Protein AF-A0A8S0FYQ4-F1 (afdb_monomer_lite)

Structure (mmCIF, N/CA/C/O backbone):
data_AF-A0A8S0FYQ4-F1
#
_entry.id   AF-A0A8S0FYQ4-F1
#
loop_
_atom_site.group_PDB
_atom_site.id
_atom_site.type_symbol
_atom_site.label_atom_id
_atom_site.label_alt_id
_atom_site.label_comp_id
_atom_site.label_asym_id
_atom_site.label_entity_id
_atom_site.label_seq_id
_atom_site.pdbx_PDB_ins_code
_atom_site.Cartn_x
_atom_site.Cartn_y
_atom_site.Cartn_z
_atom_site.occupancy
_atom_site.B_iso_or_equiv
_atom_site.auth_seq_id
_atom_site.auth_comp_id
_atom_site.auth_asym_id
_atom_site.auth_atom_id
_atom_site.pdbx_PDB_model_num
ATOM 1 N N . MET A 1 1 ? -23.841 6.624 40.596 1.00 40.03 1 MET A N 1
ATOM 2 C CA . MET A 1 1 ? -25.315 6.484 40.586 1.00 40.03 1 MET A CA 1
ATOM 3 C C . MET A 1 1 ? -25.711 5.009 40.517 1.00 40.03 1 MET A C 1
ATOM 5 O O . MET A 1 1 ? -26.267 4.543 41.494 1.00 40.03 1 MET A O 1
ATOM 9 N N . TRP A 1 2 ? -25.292 4.247 39.494 1.00 40.00 2 TRP A N 1
ATOM 10 C CA . TRP A 1 2 ? -25.506 2.785 39.420 1.00 40.00 2 TRP A CA 1
ATOM 11 C C . TRP A 1 2 ? -24.851 1.988 40.559 1.00 40.00 2 TRP A C 1
ATOM 13 O O . TRP A 1 2 ? -25.545 1.268 41.259 1.00 40.00 2 TRP A O 1
ATOM 23 N N . ALA A 1 3 ? -23.564 2.211 40.847 1.00 38.06 3 ALA A N 1
ATOM 24 C CA . ALA A 1 3 ? -22.879 1.557 41.972 1.00 38.06 3 ALA A CA 1
ATOM 25 C C . ALA A 1 3 ? -23.492 1.882 43.353 1.00 38.06 3 ALA A C 1
ATOM 27 O O . ALA A 1 3 ? -23.426 1.068 44.258 1.00 38.06 3 ALA A O 1
ATOM 28 N N . ARG A 1 4 ? -24.144 3.047 43.513 1.00 38.84 4 ARG A N 1
ATOM 29 C CA . ARG A 1 4 ? -24.798 3.453 44.773 1.00 38.84 4 ARG A CA 1
ATOM 30 C C . ARG A 1 4 ? -26.149 2.751 44.973 1.00 38.84 4 ARG A C 1
ATOM 32 O O . ARG A 1 4 ? -26.522 2.492 46.107 1.00 38.84 4 ARG A O 1
ATOM 39 N N . ALA A 1 5 ? -26.844 2.429 43.879 1.00 48.28 5 ALA A N 1
ATOM 40 C CA . ALA A 1 5 ? -28.008 1.542 43.886 1.00 48.28 5 ALA A CA 1
ATOM 41 C C . ALA A 1 5 ? -27.593 0.064 44.047 1.00 48.28 5 ALA A C 1
ATOM 43 O O . ALA A 1 5 ? -28.278 -0.690 44.723 1.00 48.28 5 ALA A O 1
ATOM 44 N N . PHE A 1 6 ? -26.434 -0.330 43.505 1.00 51.06 6 PHE A N 1
ATOM 45 C CA . PHE A 1 6 ? -25.825 -1.657 43.696 1.00 51.06 6 PHE A CA 1
ATOM 46 C C . PHE A 1 6 ? -25.329 -1.899 45.130 1.00 51.06 6 PHE A C 1
ATOM 48 O O . PHE A 1 6 ? -25.381 -3.021 45.617 1.00 51.06 6 PHE A O 1
ATOM 55 N N . ASN A 1 7 ? -24.902 -0.843 45.827 1.00 42.19 7 ASN A N 1
ATOM 56 C CA . ASN A 1 7 ? -24.449 -0.888 47.220 1.00 42.19 7 ASN A CA 1
ATOM 57 C C . ASN A 1 7 ? -25.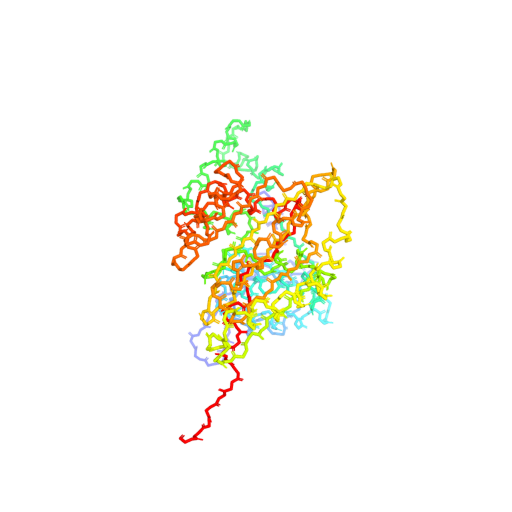545 -1.310 48.218 1.00 42.19 7 ASN A C 1
ATOM 59 O O . ASN A 1 7 ? -25.234 -1.605 49.361 1.00 42.19 7 ASN A O 1
ATOM 63 N N . TYR A 1 8 ? -26.820 -1.325 47.808 1.00 49.00 8 TYR A N 1
ATOM 64 C CA . TYR A 1 8 ? -27.911 -1.887 48.613 1.00 49.00 8 TYR A CA 1
ATOM 65 C C . TYR A 1 8 ? -27.998 -3.426 48.524 1.00 49.00 8 TYR A C 1
ATOM 67 O O . TYR A 1 8 ? -28.678 -4.021 49.352 1.00 49.00 8 TYR A O 1
ATOM 75 N N . ALA A 1 9 ? -27.329 -4.062 47.549 1.00 46.09 9 ALA A N 1
ATOM 76 C CA . ALA A 1 9 ? -27.381 -5.509 47.284 1.00 46.09 9 ALA A CA 1
ATOM 77 C C . ALA A 1 9 ? -26.004 -6.215 47.309 1.00 46.09 9 ALA A C 1
ATOM 79 O O . ALA A 1 9 ? -25.939 -7.443 47.331 1.00 46.09 9 ALA A O 1
ATOM 80 N N . ALA A 1 10 ? -24.897 -5.466 47.278 1.00 44.41 10 ALA A N 1
ATOM 81 C CA . ALA A 1 10 ? -23.540 -6.001 47.378 1.00 44.41 10 ALA A CA 1
ATOM 82 C C . ALA A 1 10 ? -23.067 -5.967 48.841 1.00 44.41 10 ALA A C 1
ATOM 84 O O . ALA A 1 10 ? -23.127 -4.915 49.477 1.00 44.41 10 ALA A O 1
ATOM 85 N N . SER A 1 11 ? -22.601 -7.100 49.374 1.00 52.44 11 SER A N 1
ATOM 86 C CA . SER A 1 11 ? -21.900 -7.138 50.664 1.00 52.44 11 SER A CA 1
ATOM 87 C C . SER A 1 11 ? -20.567 -6.380 50.579 1.00 52.44 11 SER A C 1
ATOM 89 O O . SER A 1 11 ? -20.094 -6.094 49.475 1.00 52.44 11 SER A O 1
ATOM 91 N N . GLU A 1 12 ? -19.972 -6.052 51.734 1.00 52.94 12 GLU A N 1
ATOM 92 C CA . GLU A 1 12 ? -18.664 -5.386 51.837 1.00 52.94 12 GLU A CA 1
ATOM 93 C C . GLU A 1 12 ? -17.641 -5.957 50.841 1.00 52.94 12 GLU A C 1
ATOM 95 O O . GLU A 1 12 ? -17.603 -7.162 50.580 1.00 52.94 12 GLU A O 1
ATOM 100 N N . ILE A 1 13 ? -16.820 -5.074 50.261 1.00 55.38 13 ILE A N 1
ATOM 101 C CA . ILE A 1 13 ? -15.672 -5.476 49.444 1.00 55.38 13 ILE A CA 1
ATOM 102 C C . ILE A 1 13 ? -14.736 -6.263 50.362 1.00 55.38 13 ILE A C 1
ATOM 104 O O . ILE A 1 13 ? -14.097 -5.684 51.237 1.00 55.38 13 ILE A O 1
ATOM 108 N N . GLU A 1 14 ? -14.668 -7.576 50.170 1.00 51.62 14 GLU A N 1
ATOM 109 C CA . GLU A 1 14 ? -13.745 -8.431 50.909 1.00 51.62 14 GLU A CA 1
ATOM 110 C C . GLU A 1 14 ? -12.362 -8.375 50.240 1.00 51.62 14 GLU A C 1
ATOM 112 O O . GLU A 1 14 ? -12.218 -8.678 49.049 1.00 51.62 14 GLU A O 1
ATOM 117 N N . GLU A 1 15 ? -11.335 -8.004 51.010 1.00 49.72 15 GLU A N 1
ATOM 118 C CA . GLU A 1 15 ? -9.939 -8.269 50.657 1.00 49.72 15 GLU A CA 1
ATOM 119 C C . GLU A 1 15 ? -9.611 -9.714 51.056 1.00 49.72 15 GLU A C 1
ATOM 121 O O . GLU A 1 15 ? -9.625 -10.062 52.235 1.00 49.72 15 GLU A O 1
ATOM 126 N N . GLY A 1 16 ? -9.360 -10.578 50.069 1.00 50.12 16 GLY A N 1
ATOM 127 C CA . GLY A 1 16 ? -8.964 -11.969 50.297 1.00 50.12 16 GLY A CA 1
ATOM 128 C C . GLY A 1 16 ? -7.477 -12.193 50.026 1.00 50.12 16 GLY A C 1
ATOM 129 O O . GLY A 1 16 ? -6.942 -11.672 49.043 1.00 50.12 16 GLY A O 1
ATOM 130 N N . PHE A 1 17 ? -6.834 -13.008 50.865 1.00 45.31 17 PHE A N 1
ATOM 131 C CA . PHE A 1 17 ? -5.513 -13.578 50.601 1.00 45.31 17 PHE A CA 1
ATOM 132 C C . PHE A 1 17 ? -5.685 -14.936 49.917 1.00 45.31 17 PHE A C 1
ATOM 134 O O . PHE A 1 17 ? -6.473 -15.763 50.371 1.00 45.31 17 PHE A O 1
ATOM 141 N N . TRP A 1 18 ? -4.957 -15.158 48.825 1.00 52.97 18 TRP A N 1
ATOM 142 C CA . TRP A 1 18 ? -4.748 -16.498 48.284 1.00 52.97 18 TRP A CA 1
ATOM 143 C C . TRP A 1 18 ? -3.339 -16.925 48.683 1.00 52.97 18 TRP A C 1
ATOM 145 O O . TRP A 1 18 ? -2.376 -16.229 48.355 1.00 52.97 18 TRP A O 1
ATOM 155 N N . GLU A 1 19 ? -3.241 -18.010 49.445 1.00 37.12 19 GLU A N 1
ATOM 156 C CA . GLU A 1 19 ? -1.974 -18.685 49.720 1.00 37.12 19 GLU A CA 1
ATOM 157 C C . GLU A 1 19 ? -1.642 -19.539 48.490 1.00 37.12 19 GLU A C 1
ATOM 159 O O . GLU A 1 19 ? -2.364 -20.480 48.161 1.00 37.12 19 GLU A O 1
ATOM 164 N N . GLU A 1 20 ? -0.605 -19.148 47.750 1.00 47.19 20 GLU A N 1
ATOM 165 C CA . GLU A 1 20 ? 0.127 -20.082 46.898 1.00 47.19 20 GLU A CA 1
ATOM 166 C C . GLU A 1 20 ? 1.203 -20.694 47.802 1.00 47.19 20 GLU A C 1
ATOM 168 O O . GLU A 1 20 ? 2.012 -19.958 48.369 1.00 47.19 20 GLU A O 1
ATOM 173 N N . ASP A 1 21 ? 1.159 -22.014 47.999 1.00 45.94 21 ASP A N 1
ATOM 174 C CA . ASP A 1 21 ? 2.287 -22.751 48.570 1.00 45.94 21 ASP A CA 1
ATOM 175 C C . ASP A 1 21 ? 3.531 -22.474 47.701 1.00 45.94 21 ASP A C 1
ATOM 177 O O . ASP A 1 21 ? 3.491 -22.645 46.480 1.00 45.94 21 ASP A O 1
ATOM 181 N N . ASP A 1 22 ? 4.605 -22.061 48.377 1.00 43.31 22 ASP A N 1
ATOM 182 C CA . ASP A 1 22 ? 5.919 -21.590 47.911 1.00 43.31 22 ASP A CA 1
ATOM 183 C C . ASP A 1 22 ? 6.038 -20.136 47.379 1.00 43.31 22 ASP A C 1
ATOM 185 O O . ASP A 1 22 ? 5.591 -19.760 46.296 1.00 43.31 22 ASP A O 1
ATOM 189 N N . ASP A 1 23 ? 6.789 -19.357 48.173 1.00 40.97 23 ASP A N 1
ATOM 190 C CA . ASP A 1 23 ? 7.439 -18.062 47.923 1.00 40.97 23 ASP A CA 1
ATOM 191 C C . ASP A 1 23 ? 6.563 -16.807 47.679 1.00 40.97 23 ASP A C 1
ATOM 193 O O . ASP A 1 23 ? 6.334 -16.346 46.558 1.00 40.97 23 ASP A O 1
ATOM 197 N N . ASP A 1 24 ? 6.203 -16.151 48.794 1.00 42.88 24 ASP A N 1
ATOM 198 C CA . ASP A 1 24 ? 6.176 -14.684 48.989 1.00 42.88 24 ASP A CA 1
ATOM 199 C C . ASP A 1 24 ? 5.481 -13.813 47.916 1.00 42.88 24 ASP A C 1
ATOM 201 O O . ASP A 1 24 ? 5.895 -12.688 47.611 1.00 42.88 24 ASP A O 1
ATOM 205 N N . LYS A 1 25 ? 4.358 -14.273 47.352 1.00 42.97 25 LYS A N 1
ATOM 206 C CA . LYS A 1 25 ? 3.514 -13.444 46.469 1.00 42.97 25 LYS A CA 1
ATOM 207 C C . LYS A 1 25 ? 2.037 -13.519 46.835 1.00 42.97 25 LYS A C 1
ATOM 209 O O . LYS A 1 25 ? 1.227 -14.083 46.110 1.00 42.97 25 LYS A O 1
ATOM 214 N N . HIS A 1 26 ? 1.651 -12.838 47.910 1.00 41.91 26 HIS A N 1
ATOM 215 C CA . HIS A 1 26 ? 0.238 -12.603 48.209 1.00 41.91 26 HIS A CA 1
ATOM 216 C C . HIS A 1 26 ? -0.420 -11.740 47.115 1.00 41.91 26 HIS A C 1
ATOM 218 O O . HIS A 1 26 ? -0.207 -10.527 47.036 1.00 41.91 26 HIS A O 1
ATOM 224 N N . ILE A 1 27 ? -1.249 -12.349 46.263 1.00 51.03 27 ILE A N 1
ATOM 225 C CA . ILE A 1 27 ? -2.053 -11.622 45.273 1.00 51.03 27 ILE A CA 1
ATOM 226 C C . ILE A 1 27 ? -3.292 -11.058 45.977 1.00 51.03 27 ILE A C 1
ATOM 228 O O . ILE A 1 27 ? -4.259 -11.779 46.236 1.00 51.03 27 ILE A O 1
ATOM 232 N N . LYS A 1 28 ? -3.289 -9.747 46.252 1.00 54.22 28 LYS A N 1
ATOM 233 C CA . LYS A 1 28 ? -4.494 -9.028 46.692 1.00 54.22 28 LYS A CA 1
ATOM 234 C C . LYS A 1 28 ? -5.554 -9.126 45.601 1.00 54.22 28 LYS A C 1
ATOM 236 O O . LYS A 1 28 ? -5.391 -8.573 44.515 1.00 54.22 28 LYS A O 1
ATOM 241 N N . THR A 1 29 ? -6.627 -9.852 45.881 1.00 63.03 29 THR A N 1
ATOM 242 C CA . THR A 1 29 ? -7.727 -10.048 44.937 1.00 63.03 29 THR A CA 1
ATOM 243 C C . THR A 1 29 ? -8.955 -9.326 45.469 1.00 63.03 29 THR A C 1
ATOM 245 O O . THR A 1 29 ? -9.456 -9.668 46.539 1.00 63.03 29 THR A O 1
ATOM 248 N N . TYR A 1 30 ? -9.473 -8.360 44.712 1.00 75.69 30 TYR A N 1
ATOM 249 C CA . TYR A 1 30 ? -10.736 -7.702 45.042 1.00 75.69 30 TYR A CA 1
ATOM 250 C C . TYR A 1 30 ? -11.901 -8.535 44.511 1.00 75.69 30 TYR A C 1
ATOM 252 O O . TYR A 1 30 ? -11.979 -8.809 43.309 1.00 75.69 30 TYR A O 1
ATOM 260 N N . THR A 1 31 ? -12.805 -8.948 45.400 1.00 80.06 31 THR A N 1
ATOM 261 C CA . THR A 1 31 ? -14.000 -9.716 45.030 1.00 80.06 31 THR A CA 1
ATOM 262 C C . THR A 1 31 ? -15.265 -8.990 45.465 1.00 80.06 31 THR A C 1
ATOM 264 O O . THR A 1 31 ? -15.412 -8.625 46.625 1.00 80.06 31 THR A O 1
ATOM 267 N N . ILE A 1 32 ? -16.210 -8.837 44.539 1.00 79.12 32 ILE A N 1
ATOM 268 C CA . ILE A 1 32 ? -17.578 -8.399 44.829 1.00 79.12 32 ILE A CA 1
ATOM 269 C C . ILE A 1 32 ? -18.483 -9.618 44.681 1.00 79.12 32 ILE A C 1
ATOM 271 O O . ILE A 1 32 ? -18.534 -10.221 43.606 1.00 79.12 32 ILE A O 1
ATOM 275 N N . LYS A 1 33 ? -19.186 -9.995 45.748 1.00 76.94 33 LYS A N 1
ATOM 276 C CA . LYS A 1 33 ? -20.159 -11.095 45.746 1.00 76.94 33 LYS A CA 1
ATOM 277 C C . LYS A 1 33 ? -21.577 -10.529 45.691 1.00 76.94 33 LYS A C 1
ATOM 279 O O . LYS A 1 33 ? -21.855 -9.491 46.282 1.00 76.94 33 LYS A O 1
ATOM 284 N N . PHE A 1 34 ? -22.465 -11.238 45.003 1.00 78.88 34 PHE A N 1
ATOM 285 C CA . PHE A 1 34 ? -23.896 -10.943 44.933 1.00 78.88 34 PHE A CA 1
ATOM 286 C C . PHE A 1 34 ? -24.671 -12.086 45.590 1.00 78.88 34 PHE A C 1
ATOM 288 O O . PHE A 1 34 ? -25.052 -13.022 44.879 1.00 78.88 34 PHE A O 1
ATOM 295 N N . PRO A 1 35 ? -24.884 -12.042 46.921 1.00 74.31 35 PRO A N 1
ATOM 296 C CA . PRO A 1 35 ? -25.368 -13.181 47.705 1.00 74.31 35 PRO A CA 1
ATOM 297 C C . PRO A 1 35 ? -26.650 -13.803 47.146 1.00 74.31 35 PRO A C 1
ATOM 299 O O . PRO A 1 35 ? -26.705 -15.013 46.951 1.00 74.31 35 PRO A O 1
ATOM 302 N N . ASP A 1 36 ? -27.622 -12.969 46.775 1.00 76.44 36 ASP A N 1
ATOM 303 C CA . ASP A 1 36 ? -28.937 -13.422 46.306 1.00 76.44 36 ASP A CA 1
ATOM 304 C C . ASP A 1 36 ? -28.899 -14.117 44.937 1.00 76.44 36 ASP A C 1
ATOM 306 O O . ASP A 1 36 ? -29.783 -14.899 44.600 1.00 76.44 36 ASP A O 1
ATOM 310 N N . SER A 1 37 ? -27.876 -13.830 44.128 1.00 80.31 37 SER A N 1
ATOM 311 C CA . SER A 1 37 ? -27.745 -14.361 42.763 1.00 80.31 37 SER A CA 1
ATOM 312 C C . SER A 1 37 ? -26.649 -15.417 42.614 1.00 80.31 37 SER A C 1
ATOM 314 O O . SER A 1 37 ? -26.551 -16.056 41.571 1.00 80.31 37 SER A O 1
ATOM 316 N N . GLY A 1 38 ? -25.781 -15.566 43.620 1.00 77.25 38 GLY A N 1
ATOM 317 C CA . GLY A 1 38 ? -24.600 -16.431 43.570 1.00 77.25 38 GLY A CA 1
ATOM 318 C C . GLY A 1 38 ? -23.484 -15.955 42.627 1.00 77.25 38 GLY A C 1
ATOM 319 O O . GLY A 1 38 ? -22.431 -16.591 42.564 1.00 77.25 38 GLY A O 1
ATOM 320 N N . PHE A 1 39 ? -23.661 -14.843 41.902 1.00 80.25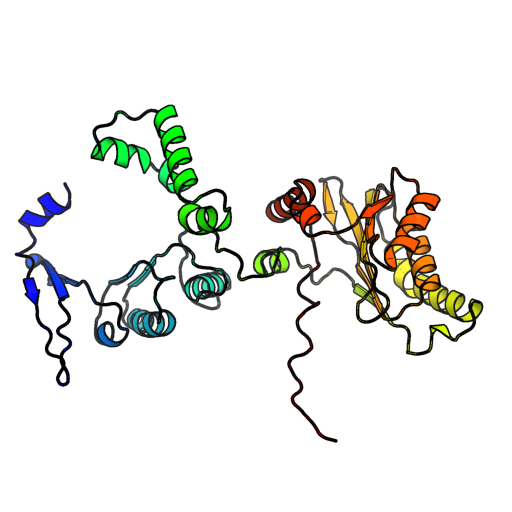 39 PHE A N 1
ATOM 321 C CA . PHE A 1 39 ? -22.621 -14.294 41.034 1.00 80.25 39 PHE A CA 1
ATOM 322 C C . PHE A 1 39 ? -21.515 -13.602 41.836 1.00 80.25 39 PHE A C 1
ATOM 324 O O . PHE A 1 39 ? -21.732 -13.056 42.920 1.00 80.25 39 PHE A O 1
ATOM 331 N N . ARG A 1 40 ? -20.309 -13.576 41.265 1.00 84.19 40 ARG A N 1
ATOM 332 C CA . ARG A 1 40 ? -19.179 -12.811 41.796 1.00 84.19 40 ARG A CA 1
ATOM 333 C C . ARG A 1 40 ? -18.391 -12.146 40.678 1.00 84.19 40 ARG A C 1
ATOM 335 O O . ARG A 1 40 ? -18.234 -12.723 39.604 1.00 84.19 40 ARG A O 1
ATOM 342 N N . ILE A 1 41 ? -17.863 -10.963 40.958 1.00 85.19 41 ILE A N 1
ATOM 343 C CA . ILE A 1 41 ? -16.879 -10.270 40.125 1.00 85.19 41 ILE A CA 1
ATOM 344 C C . ILE A 1 41 ? -15.552 -10.353 40.860 1.00 85.19 41 ILE A C 1
ATOM 346 O O . ILE A 1 41 ? -15.476 -9.993 42.032 1.00 85.19 41 ILE A O 1
ATOM 350 N N . VAL A 1 42 ? -14.522 -10.845 40.180 1.00 85.25 42 VAL A N 1
ATOM 351 C CA . VAL A 1 42 ? -13.191 -11.001 40.762 1.00 85.25 42 VAL A CA 1
ATOM 352 C C . VAL A 1 42 ? -12.192 -10.250 39.898 1.00 85.25 42 VAL A C 1
ATOM 354 O O . VAL A 1 42 ? -12.055 -10.565 38.717 1.00 85.25 42 VAL A O 1
ATOM 357 N N . ALA A 1 43 ? -11.499 -9.279 40.486 1.00 84.69 43 ALA A N 1
ATOM 358 C CA . ALA A 1 43 ? -10.343 -8.652 39.865 1.00 84.69 43 ALA A CA 1
ATOM 359 C C . ALA A 1 43 ? -9.137 -9.578 40.040 1.00 84.69 43 ALA A C 1
ATOM 361 O O . ALA A 1 43 ? -8.757 -9.898 41.166 1.00 84.69 43 ALA A O 1
ATOM 362 N N . LEU A 1 44 ? -8.567 -10.037 38.929 1.00 81.94 44 LEU A N 1
ATOM 363 C CA . LEU A 1 44 ? -7.422 -10.941 38.925 1.00 81.94 44 LEU A CA 1
ATOM 364 C C . LEU A 1 44 ? -6.186 -10.211 38.435 1.00 81.94 44 LEU A C 1
ATOM 366 O O . LEU A 1 44 ? -6.274 -9.366 37.546 1.00 81.94 44 LEU A O 1
ATOM 370 N N . SER A 1 45 ? -5.029 -10.581 38.981 1.00 77.19 45 SER A N 1
ATOM 371 C CA . SER A 1 45 ? -3.777 -10.219 38.333 1.00 77.19 45 SER A CA 1
ATOM 372 C C . SER A 1 45 ? -3.682 -10.944 36.996 1.00 77.19 45 SER A C 1
ATOM 374 O O . SER A 1 45 ? -4.173 -12.065 36.834 1.00 77.19 45 SER A O 1
ATOM 376 N N . SER A 1 46 ? -3.038 -10.299 36.036 1.00 71.31 46 SER A N 1
ATOM 377 C CA . SER A 1 46 ? -3.030 -10.707 34.635 1.00 71.31 46 SER A CA 1
ATOM 378 C C . SER A 1 46 ? -2.148 -11.935 34.340 1.00 71.31 46 SER A C 1
ATOM 380 O O . SER A 1 46 ? -1.822 -12.229 33.196 1.00 71.31 46 SER A O 1
ATOM 382 N N . ARG A 1 47 ? -1.766 -12.709 35.365 1.00 80.00 47 ARG A N 1
ATOM 383 C CA . ARG A 1 47 ? -1.014 -13.954 35.184 1.00 80.00 47 ARG A CA 1
ATOM 384 C C . ARG A 1 47 ? -1.909 -15.034 34.564 1.00 80.00 47 ARG A C 1
ATOM 386 O O . ARG A 1 47 ? -2.965 -15.328 35.131 1.00 80.00 47 ARG A O 1
ATOM 393 N N . PRO A 1 48 ? -1.476 -15.710 33.483 1.00 79.19 48 PRO A N 1
ATOM 394 C CA . PRO A 1 48 ? -2.265 -16.765 32.842 1.00 79.19 48 PRO A CA 1
ATOM 395 C C . PRO A 1 48 ? -2.669 -17.919 33.775 1.00 79.19 48 PRO A C 1
ATOM 397 O O . PRO A 1 48 ? -3.724 -18.526 33.583 1.00 79.19 48 PRO A O 1
ATOM 400 N N . SER A 1 49 ? -1.864 -18.218 34.802 1.00 78.56 49 SER A N 1
ATOM 401 C CA . SER A 1 49 ? -2.158 -19.249 35.809 1.00 78.56 49 SER A CA 1
ATOM 402 C C . SER A 1 49 ? -3.475 -18.995 36.548 1.00 78.56 49 SER A C 1
ATOM 404 O O . SER A 1 49 ? -4.245 -19.930 36.755 1.00 78.56 49 SER A O 1
ATOM 406 N N . ASN A 1 50 ? -3.794 -17.734 36.849 1.00 77.56 50 ASN A N 1
ATOM 407 C CA . ASN A 1 50 ? -4.941 -17.350 37.682 1.00 77.56 50 ASN A CA 1
ATOM 408 C C . ASN A 1 50 ? -6.300 -17.532 37.002 1.00 77.56 50 ASN A C 1
ATOM 410 O O . ASN A 1 50 ? -7.343 -17.544 37.667 1.00 77.56 50 ASN A O 1
ATOM 414 N N . LEU A 1 51 ? -6.295 -17.642 35.674 1.00 77.50 51 LEU A N 1
ATOM 415 C CA . LEU A 1 51 ? -7.491 -17.878 34.873 1.00 77.50 51 LEU A CA 1
ATOM 416 C C . LEU A 1 51 ? -7.838 -19.363 34.783 1.00 77.50 51 LEU A C 1
ATOM 418 O O . LEU A 1 51 ? -9.006 -19.696 34.587 1.00 77.50 51 LEU A O 1
ATOM 422 N N . ARG A 1 52 ? -6.860 -20.263 34.942 1.00 78.25 52 ARG A N 1
ATOM 423 C CA . ARG A 1 52 ? -7.097 -21.707 34.835 1.00 78.25 52 ARG A CA 1
ATOM 424 C C . ARG A 1 52 ? -8.001 -22.173 35.982 1.00 78.25 52 ARG A C 1
ATOM 426 O O . ARG A 1 52 ? -7.846 -21.762 37.124 1.00 78.25 52 ARG A O 1
ATOM 433 N N . GLY A 1 53 ? -8.988 -23.011 35.661 1.00 73.75 53 GLY A N 1
ATOM 434 C CA . GLY A 1 53 ? -9.958 -23.535 36.633 1.00 73.75 53 GLY A CA 1
ATOM 435 C C . GLY A 1 53 ? -11.123 -22.598 36.982 1.00 73.75 53 GLY A C 1
ATOM 436 O O . GLY A 1 53 ? -11.995 -22.985 37.758 1.00 73.75 53 GLY A O 1
ATOM 437 N N . ARG A 1 54 ? -11.192 -21.389 36.407 1.00 77.25 54 ARG A N 1
ATOM 438 C CA . ARG A 1 54 ? -12.341 -20.482 36.575 1.00 77.25 54 ARG A CA 1
ATOM 439 C C . ARG A 1 54 ? -13.357 -20.653 35.453 1.00 77.25 54 ARG A C 1
ATOM 441 O O . ARG A 1 54 ? -12.999 -20.975 34.332 1.00 77.25 54 ARG A O 1
ATOM 448 N N . GLN A 1 55 ? -14.627 -20.392 35.743 1.00 77.56 55 GLN A N 1
ATOM 449 C CA . GLN A 1 55 ? -15.714 -20.435 34.761 1.00 77.56 55 GLN A CA 1
ATOM 450 C C . GLN A 1 55 ? -16.488 -19.112 34.764 1.00 77.56 55 GLN A C 1
ATOM 452 O O . GLN A 1 55 ? -16.584 -18.452 35.801 1.00 77.56 55 GLN A O 1
ATOM 457 N N . GLY A 1 56 ? -17.043 -18.731 33.607 1.00 86.00 56 GLY A N 1
ATOM 458 C CA . GLY A 1 56 ? -17.916 -17.562 33.465 1.00 86.00 56 GLY A CA 1
ATOM 459 C C . GLY A 1 56 ? -17.524 -16.609 32.333 1.00 86.00 56 GLY A C 1
ATOM 460 O O . GLY A 1 56 ? -17.159 -17.035 31.236 1.00 86.00 56 GLY A O 1
ATOM 461 N N . ILE A 1 57 ? -17.664 -15.306 32.597 1.00 90.12 57 ILE A N 1
ATOM 462 C CA . ILE A 1 57 ? -17.324 -14.228 31.661 1.00 90.12 57 ILE A CA 1
ATOM 463 C C . ILE A 1 57 ? -15.935 -13.696 32.014 1.00 90.12 57 ILE A C 1
ATOM 465 O O . ILE A 1 57 ? -15.734 -13.183 33.112 1.00 90.12 57 ILE A O 1
ATOM 469 N N . ILE A 1 58 ? -15.000 -13.791 31.073 1.00 90.56 58 ILE A N 1
ATOM 470 C CA . ILE A 1 58 ? -13.651 -13.238 31.183 1.00 90.56 58 ILE A CA 1
ATOM 471 C C . ILE A 1 58 ? -13.606 -11.931 30.399 1.00 90.56 58 ILE A C 1
ATOM 473 O O . ILE A 1 58 ? -14.009 -11.886 29.236 1.00 90.56 58 ILE A O 1
ATOM 477 N N . VAL A 1 59 ? -13.110 -10.876 31.039 1.00 92.38 59 VAL A N 1
ATOM 478 C CA . VAL A 1 59 ? -12.827 -9.588 30.403 1.00 92.38 59 VAL A CA 1
ATOM 479 C C . VAL A 1 59 ? -11.337 -9.322 30.559 1.00 92.38 59 VAL A C 1
ATOM 481 O O . VAL A 1 59 ? -10.845 -9.265 31.682 1.00 92.38 59 VAL A O 1
ATOM 484 N N . ILE A 1 60 ? -10.638 -9.215 29.434 1.00 92.56 60 ILE A N 1
ATOM 485 C CA . ILE A 1 60 ? -9.240 -8.798 29.354 1.00 92.56 60 ILE A CA 1
ATOM 486 C C . ILE A 1 60 ? -9.263 -7.339 28.915 1.00 92.56 60 ILE A C 1
ATOM 488 O O . ILE A 1 60 ? -9.726 -7.046 27.811 1.00 92.56 60 ILE A O 1
ATOM 492 N N . ASP A 1 61 ? -8.824 -6.461 29.805 1.00 92.88 61 ASP A N 1
ATOM 493 C CA . ASP A 1 61 ? -8.716 -5.023 29.568 1.00 92.88 61 ASP A CA 1
ATOM 494 C C . ASP A 1 61 ? -7.266 -4.664 29.226 1.00 92.88 61 ASP A C 1
ATOM 496 O O . ASP A 1 61 ? -6.350 -5.348 29.690 1.00 92.88 61 ASP A O 1
ATOM 500 N N . GLU A 1 62 ? -7.070 -3.634 28.405 1.00 91.88 62 GLU A N 1
ATOM 501 C CA . GLU A 1 62 ? -5.760 -3.195 27.889 1.00 91.88 62 GLU A CA 1
ATOM 502 C C . GLU A 1 62 ? -4.904 -4.334 27.305 1.00 91.88 62 GLU A C 1
ATOM 504 O O . GLU A 1 62 ? -3.697 -4.443 27.533 1.00 91.88 62 GLU A O 1
ATOM 509 N N . ALA A 1 63 ? -5.551 -5.230 26.555 1.00 93.62 63 ALA A N 1
ATOM 510 C CA . ALA A 1 63 ? -4.947 -6.479 26.103 1.00 93.62 63 ALA A CA 1
ATOM 511 C C . ALA A 1 63 ? -3.651 -6.297 25.290 1.00 93.62 63 ALA A C 1
ATOM 513 O O . ALA A 1 63 ? -2.731 -7.097 25.450 1.00 93.62 63 ALA A O 1
ATOM 514 N N . ALA A 1 64 ? -3.563 -5.271 24.436 1.00 91.94 64 ALA A N 1
ATOM 515 C CA . ALA A 1 64 ? -2.395 -5.034 23.584 1.00 91.94 64 ALA A CA 1
ATOM 516 C C . ALA A 1 64 ? -1.129 -4.720 24.396 1.00 91.94 64 ALA A C 1
ATOM 518 O O . ALA A 1 64 ? -0.033 -5.063 23.964 1.00 91.94 64 ALA A O 1
ATOM 519 N N . PHE A 1 65 ? -1.277 -4.169 25.601 1.00 90.25 65 PHE A N 1
ATOM 520 C CA . PHE A 1 65 ? -0.165 -3.819 26.490 1.00 90.25 65 PHE A CA 1
ATOM 521 C C . PHE A 1 65 ? 0.216 -4.950 27.454 1.00 90.25 65 PHE A C 1
ATOM 523 O O . PHE A 1 65 ? 0.993 -4.754 28.390 1.00 90.25 65 PHE A O 1
ATOM 530 N N . HIS A 1 66 ? -0.335 -6.149 27.255 1.00 89.19 66 HIS A N 1
ATOM 531 C CA . HIS A 1 66 ? -0.062 -7.294 28.105 1.00 89.19 66 HIS A CA 1
ATOM 532 C C . HIS A 1 66 ? 1.130 -8.119 27.591 1.00 89.19 66 HIS A C 1
ATOM 534 O O . HIS A 1 66 ? 1.041 -8.768 26.550 1.00 89.19 66 HIS A O 1
ATOM 540 N N . GLU A 1 67 ? 2.211 -8.201 28.379 1.00 85.94 67 GLU A N 1
ATOM 541 C CA . GLU A 1 67 ? 3.473 -8.872 28.001 1.00 85.94 67 GLU A CA 1
ATOM 542 C C . GLU A 1 67 ? 3.307 -10.331 27.536 1.00 85.94 67 GLU A C 1
ATOM 544 O O . GLU A 1 67 ? 4.040 -10.803 26.673 1.00 85.94 67 GLU A O 1
ATOM 549 N N . GLN A 1 68 ? 2.352 -11.066 28.115 1.00 87.06 68 GLN A N 1
ATOM 550 C CA . GLN A 1 68 ? 2.104 -12.486 27.820 1.00 87.06 68 GLN A CA 1
ATOM 551 C C . GLN A 1 68 ? 0.696 -12.713 27.258 1.00 87.06 68 GLN A C 1
ATOM 553 O O . GLN A 1 68 ? -0.006 -13.635 27.681 1.00 87.06 68 GLN A O 1
ATOM 558 N N . LEU A 1 69 ? 0.232 -11.823 26.370 1.00 90.44 69 LEU A N 1
ATOM 559 C CA . LEU A 1 69 ? -1.130 -11.881 25.829 1.00 90.44 69 LEU A CA 1
ATOM 560 C C . LEU A 1 69 ? -1.455 -13.249 25.199 1.00 90.44 69 LEU A C 1
ATOM 562 O O . LEU A 1 69 ? -2.543 -13.767 25.433 1.00 90.44 69 LEU A O 1
ATOM 566 N N . ASP A 1 70 ? -0.520 -13.878 24.486 1.00 88.81 70 ASP A N 1
ATOM 567 C CA . ASP A 1 70 ? -0.748 -15.186 23.851 1.00 88.81 70 ASP A CA 1
ATOM 568 C C . ASP A 1 70 ? -1.098 -16.290 24.858 1.00 88.81 70 ASP A C 1
ATOM 570 O O . ASP A 1 70 ? -2.081 -17.019 24.693 1.00 88.81 70 ASP A O 1
ATOM 574 N N . GLU A 1 71 ? -0.338 -16.391 25.951 1.00 88.75 71 GLU A N 1
ATOM 575 C CA . GLU A 1 71 ? -0.602 -17.374 27.007 1.00 88.75 71 GLU A CA 1
ATOM 576 C C . GLU A 1 71 ? -1.886 -17.046 27.778 1.00 88.75 71 GLU A C 1
ATOM 578 O O . GLU A 1 71 ? -2.640 -17.950 28.161 1.00 88.75 71 GLU A O 1
ATOM 583 N N . LEU A 1 72 ? -2.180 -15.755 27.955 1.00 89.38 72 LEU A N 1
ATOM 584 C CA . LEU A 1 72 ? -3.417 -15.285 28.570 1.00 89.38 72 LEU A CA 1
ATOM 585 C C . LEU A 1 72 ? -4.642 -15.673 27.731 1.00 89.38 72 LEU A C 1
ATOM 587 O O . LEU A 1 72 ? -5.605 -16.236 28.256 1.00 89.38 72 LEU A O 1
ATOM 591 N N . LEU A 1 73 ? -4.588 -15.429 26.419 1.00 90.00 73 LEU A N 1
ATOM 592 C CA . LEU A 1 73 ? -5.631 -15.797 25.467 1.00 90.00 73 LEU A CA 1
ATOM 593 C C . LEU A 1 73 ? -5.808 -17.309 25.416 1.00 90.00 73 LEU A C 1
ATOM 595 O O . LEU A 1 73 ? -6.934 -17.791 25.492 1.00 90.00 73 LEU A O 1
ATOM 599 N N . LYS A 1 74 ? -4.719 -18.079 25.372 1.00 88.69 74 LYS A N 1
ATOM 600 C CA . LYS A 1 74 ? -4.772 -19.545 25.397 1.00 88.69 74 LYS A CA 1
ATOM 601 C C . LYS A 1 74 ? -5.484 -20.077 26.643 1.00 88.69 74 LYS A C 1
ATOM 603 O O . LYS A 1 74 ? -6.281 -21.011 26.542 1.00 88.69 74 LYS A O 1
ATOM 608 N N . ALA A 1 75 ? -5.238 -19.479 27.811 1.00 87.25 75 ALA A N 1
ATOM 609 C CA . ALA A 1 75 ? -5.944 -19.825 29.044 1.00 87.25 75 ALA A CA 1
ATOM 610 C C . ALA A 1 75 ? -7.425 -19.397 29.013 1.00 87.25 75 ALA A C 1
ATOM 612 O O . ALA A 1 75 ? -8.292 -20.170 29.421 1.00 87.25 75 ALA A O 1
ATOM 613 N N . ALA A 1 76 ? -7.727 -18.199 28.503 1.00 88.25 76 ALA A N 1
ATOM 614 C CA . ALA A 1 76 ? -9.087 -17.667 28.444 1.00 88.25 76 ALA A CA 1
ATOM 615 C C . ALA A 1 76 ? -9.978 -18.405 27.428 1.00 88.25 76 ALA A C 1
ATOM 617 O O . ALA A 1 76 ? -11.125 -18.731 27.730 1.00 88.25 76 ALA A O 1
ATOM 618 N N . LEU A 1 77 ? -9.456 -18.713 26.237 1.00 87.50 77 LEU A N 1
ATOM 619 C CA . LEU A 1 77 ? -10.191 -19.373 25.153 1.00 87.50 77 LEU A CA 1
ATOM 620 C C . LEU A 1 77 ? -10.601 -20.805 25.511 1.00 87.50 77 LEU A C 1
ATOM 622 O O . LEU A 1 77 ? -11.662 -21.254 25.081 1.00 87.50 77 LEU A O 1
ATOM 626 N N . ALA A 1 78 ? -9.834 -21.495 26.362 1.00 84.19 78 ALA A N 1
ATOM 627 C CA . ALA A 1 78 ? -10.217 -22.806 26.889 1.00 84.19 78 ALA A CA 1
ATOM 628 C C . ALA A 1 78 ? -11.576 -22.780 27.623 1.00 84.19 78 ALA A C 1
ATOM 630 O O . ALA A 1 78 ? -12.276 -23.791 27.668 1.00 84.19 78 ALA A O 1
ATOM 631 N N . MET A 1 79 ? -11.995 -21.621 28.144 1.00 81.06 79 MET A N 1
ATOM 632 C CA . MET A 1 79 ? -13.275 -21.467 28.846 1.00 81.06 79 MET A CA 1
ATOM 633 C C . MET A 1 79 ? -14.482 -21.379 27.916 1.00 81.06 79 MET A C 1
ATOM 635 O O . MET A 1 79 ? -15.607 -21.634 28.351 1.00 81.06 79 MET A O 1
ATOM 639 N N . LEU A 1 80 ? -14.273 -21.070 26.633 1.00 84.62 80 LEU A N 1
ATOM 640 C CA . LEU A 1 80 ? -15.352 -21.057 25.644 1.00 84.62 80 LEU A CA 1
ATOM 641 C C . LEU A 1 80 ? -15.947 -22.457 25.434 1.00 84.62 80 LEU A C 1
ATOM 643 O O . LEU A 1 80 ? -17.141 -22.569 25.171 1.00 84.62 80 LEU A O 1
ATOM 647 N N . ILE A 1 81 ? -15.149 -23.517 25.627 1.00 83.31 81 ILE A N 1
ATOM 648 C CA . ILE A 1 81 ? -15.591 -24.921 25.527 1.00 83.31 81 ILE A CA 1
ATOM 649 C C . ILE A 1 81 ? -16.751 -25.206 26.492 1.00 83.31 81 ILE A C 1
ATOM 651 O O . ILE A 1 81 ? -17.679 -25.936 26.158 1.00 83.31 81 ILE A O 1
ATOM 655 N N . TRP A 1 82 ? -16.728 -24.586 27.673 1.00 79.81 82 TRP A N 1
ATOM 656 C CA . TRP A 1 82 ? -17.713 -24.792 28.736 1.00 79.81 82 TRP A CA 1
ATOM 657 C C . TRP A 1 82 ? -18.870 -23.780 28.690 1.00 79.81 82 TRP A C 1
ATOM 659 O O . TRP A 1 82 ? -19.588 -23.617 29.674 1.00 79.81 82 TRP A O 1
ATOM 669 N N . GLY A 1 83 ? -19.048 -23.072 27.567 1.00 80.50 83 GLY A N 1
ATOM 670 C CA . GLY A 1 83 ? -20.123 -22.091 27.381 1.00 80.50 83 GLY A CA 1
ATOM 671 C C . GLY A 1 83 ? -19.856 -20.716 28.006 1.00 80.50 83 GLY A C 1
ATOM 672 O O . GLY A 1 83 ? -20.785 -19.920 28.163 1.00 80.50 83 GLY A O 1
ATOM 673 N N . GLY A 1 84 ? -18.604 -20.420 28.373 1.00 86.06 84 GLY A N 1
ATOM 674 C CA . GLY A 1 84 ? -18.193 -19.101 28.857 1.00 86.06 84 GLY A CA 1
ATOM 675 C C . GLY A 1 84 ? -18.215 -18.016 27.772 1.00 86.06 84 GLY A C 1
ATOM 676 O O . GLY A 1 84 ? -18.475 -18.271 26.597 1.00 86.06 84 GLY A O 1
ATOM 677 N N . LYS A 1 85 ? -17.908 -16.773 28.162 1.00 90.75 85 LYS A N 1
ATOM 678 C CA . LYS A 1 85 ? -17.706 -15.652 27.224 1.00 90.75 85 LYS A CA 1
ATOM 679 C C . LYS A 1 85 ? -16.351 -15.010 27.478 1.00 90.75 85 LYS A C 1
ATOM 681 O O . LYS A 1 85 ? -16.027 -14.727 28.625 1.00 90.75 85 LYS A O 1
ATOM 686 N N . VAL A 1 86 ? -15.603 -14.724 26.418 1.00 92.19 86 VAL A N 1
ATOM 687 C CA . VAL A 1 86 ? -14.331 -13.993 26.492 1.00 92.19 86 VAL A CA 1
ATOM 688 C C . VAL A 1 86 ? -14.502 -12.659 25.774 1.00 92.19 86 VAL A C 1
ATOM 690 O O . VAL A 1 86 ? -14.982 -12.620 24.643 1.00 92.19 86 VAL A O 1
ATOM 693 N N . ARG A 1 87 ? -14.152 -11.563 26.446 1.00 94.69 87 ARG A N 1
ATOM 694 C CA . ARG A 1 87 ? -14.115 -10.206 25.892 1.00 94.69 87 ARG A CA 1
ATOM 695 C C . ARG A 1 87 ? -12.689 -9.693 25.994 1.00 94.69 87 ARG A C 1
ATOM 697 O O . ARG A 1 87 ? -12.124 -9.707 27.081 1.00 94.69 87 ARG A O 1
ATOM 704 N N . VAL A 1 88 ? -12.138 -9.250 24.874 1.00 94.75 88 VAL A N 1
ATOM 705 C CA . VAL A 1 88 ? -10.791 -8.680 24.786 1.00 94.75 88 VAL A CA 1
ATOM 706 C C . VAL A 1 88 ? -10.953 -7.235 24.332 1.00 94.75 88 VAL A C 1
ATOM 708 O O . VAL A 1 88 ? -11.579 -6.996 23.299 1.00 94.75 88 VAL A O 1
ATOM 711 N N . ILE A 1 89 ? -10.476 -6.289 25.135 1.00 95.69 89 ILE A N 1
ATOM 712 C CA . ILE A 1 89 ? -10.667 -4.848 24.946 1.00 95.69 89 ILE A CA 1
ATOM 713 C C . ILE A 1 89 ? -9.294 -4.186 25.050 1.00 95.69 89 ILE A C 1
ATOM 715 O O . ILE A 1 89 ? -8.532 -4.505 25.958 1.00 95.69 89 ILE A O 1
ATOM 719 N N . SER A 1 90 ? -8.955 -3.330 24.088 1.00 95.00 90 SER A N 1
ATOM 720 C CA . SER A 1 90 ? -7.692 -2.587 24.070 1.00 95.00 90 SER A CA 1
ATOM 721 C C . SER A 1 90 ? -7.728 -1.486 23.012 1.00 95.00 90 SER A C 1
ATOM 723 O O . SER A 1 90 ? -8.465 -1.607 22.025 1.00 95.00 90 SER A O 1
ATOM 725 N N . THR A 1 91 ? -6.884 -0.466 23.167 1.00 92.94 91 THR A N 1
ATOM 726 C CA . THR A 1 91 ? -6.374 0.308 22.024 1.00 92.94 91 THR A CA 1
ATOM 727 C C . THR A 1 91 ? -5.294 -0.495 21.284 1.00 92.94 91 THR A C 1
ATOM 729 O O . THR A 1 91 ? -4.899 -1.579 21.730 1.00 92.94 91 THR A O 1
ATOM 732 N N . HIS A 1 92 ? -4.893 -0.046 20.091 1.00 89.81 92 HIS A N 1
ATOM 733 C CA . HIS A 1 92 ? -3.840 -0.726 19.330 1.00 89.81 92 HIS A CA 1
ATOM 734 C C . HIS A 1 92 ? -2.445 -0.334 19.834 1.00 89.81 92 HIS A C 1
ATOM 736 O O . HIS A 1 92 ? -2.241 0.807 20.227 1.00 89.81 92 HIS A O 1
ATOM 742 N N . ASP A 1 93 ? -1.498 -1.268 19.738 1.00 88.25 93 ASP A N 1
ATOM 743 C CA . ASP A 1 93 ? -0.070 -1.064 20.020 1.00 88.25 93 ASP A CA 1
ATOM 744 C C . ASP A 1 93 ? 0.758 -1.712 18.901 1.00 88.25 93 ASP A C 1
ATOM 746 O O . ASP A 1 93 ? 1.346 -2.775 19.058 1.00 88.25 93 ASP A O 1
ATOM 750 N N . GLY A 1 94 ? 0.700 -1.137 17.705 1.00 84.06 94 GLY A N 1
ATOM 751 C CA . GLY A 1 94 ? 1.323 -1.672 16.499 1.00 84.06 94 GLY A CA 1
ATOM 752 C C . GLY A 1 94 ? 0.506 -2.751 15.777 1.00 84.06 94 GLY A C 1
ATOM 753 O O . GLY A 1 94 ? -0.438 -3.350 16.306 1.00 84.06 94 GLY A O 1
ATOM 754 N N . ASP A 1 95 ? 0.860 -3.003 14.516 1.00 83.94 95 ASP A N 1
ATOM 755 C CA . ASP A 1 95 ? 0.231 -4.032 13.682 1.00 83.94 95 ASP A CA 1
ATOM 756 C C . ASP A 1 95 ? 0.833 -5.435 13.872 1.00 83.94 95 ASP A C 1
ATOM 758 O O . ASP A 1 95 ? 0.129 -6.422 13.647 1.00 83.94 95 ASP A O 1
ATOM 762 N N . ASP A 1 96 ? 2.072 -5.524 14.355 1.00 82.12 96 ASP A N 1
ATOM 763 C CA . ASP A 1 96 ? 2.753 -6.779 14.700 1.00 82.12 96 ASP A CA 1
ATOM 764 C C . ASP A 1 96 ? 2.354 -7.328 16.088 1.00 82.12 96 ASP A C 1
ATOM 766 O O . ASP A 1 96 ? 2.717 -8.447 16.451 1.00 82.12 96 ASP A O 1
ATOM 770 N N . ASN A 1 97 ? 1.592 -6.568 16.883 1.00 88.69 97 ASN A N 1
ATOM 771 C CA . ASN A 1 97 ? 1.195 -6.965 18.235 1.00 88.69 97 ASN A CA 1
ATOM 772 C C . ASN A 1 97 ? 0.185 -8.135 18.230 1.00 88.69 97 ASN A C 1
ATOM 774 O O . ASN A 1 97 ? -0.697 -8.187 17.357 1.00 88.69 97 ASN A O 1
ATOM 778 N N . PRO A 1 98 ? 0.252 -9.067 19.207 1.00 90.75 98 PRO A N 1
ATOM 779 C CA . PRO A 1 98 ? -0.664 -10.207 19.276 1.00 90.75 98 PRO A CA 1
ATOM 780 C C . PRO A 1 98 ? -2.151 -9.825 19.280 1.00 90.75 98 PRO A C 1
ATOM 782 O O . PRO A 1 98 ? -2.976 -10.533 18.700 1.00 90.75 98 PRO A O 1
ATOM 785 N N . PHE A 1 99 ? -2.514 -8.671 19.850 1.00 94.06 99 PHE A N 1
ATOM 786 C CA . PHE A 1 99 ? -3.885 -8.162 19.807 1.00 94.06 99 PHE A CA 1
ATOM 787 C C . PHE A 1 99 ? -4.344 -7.856 18.374 1.00 94.06 99 PHE A C 1
ATOM 789 O O . PHE A 1 99 ? -5.445 -8.244 17.970 1.00 94.06 99 PHE A O 1
ATOM 796 N N . ASN A 1 100 ? -3.496 -7.208 17.569 1.00 91.81 100 ASN A N 1
ATOM 797 C CA . ASN A 1 100 ? -3.814 -6.935 16.170 1.00 91.81 100 ASN A CA 1
ATOM 798 C C . ASN A 1 100 ? -3.812 -8.219 15.324 1.00 91.81 100 ASN A C 1
ATOM 800 O O . ASN A 1 100 ? -4.671 -8.381 14.453 1.00 91.81 100 ASN A O 1
ATOM 804 N N . THR A 1 101 ? -2.916 -9.161 15.629 1.00 90.56 101 THR A N 1
ATOM 805 C CA . THR A 1 101 ? -2.893 -10.494 15.006 1.00 90.56 101 THR A CA 1
ATOM 806 C C . THR A 1 101 ? -4.209 -11.240 15.240 1.00 90.56 101 THR A C 1
ATOM 808 O O . THR A 1 101 ? -4.831 -11.690 14.276 1.00 90.56 101 THR A O 1
ATOM 811 N N . LEU A 1 102 ? -4.713 -11.261 16.481 1.00 92.44 102 LEU A N 1
ATOM 812 C CA . LEU A 1 102 ? -6.011 -11.850 16.832 1.00 92.44 102 LEU A CA 1
ATOM 813 C C . LEU A 1 102 ? -7.165 -11.228 16.026 1.00 92.44 102 LEU A C 1
ATOM 815 O O . LEU A 1 102 ? -8.015 -11.942 15.489 1.00 92.44 102 LEU A O 1
ATOM 819 N N . ILE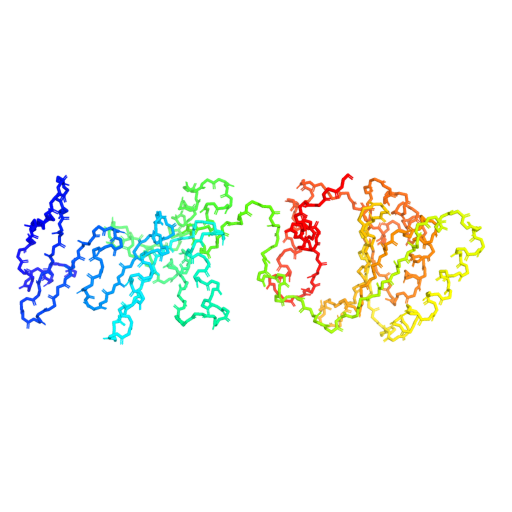 A 1 103 ? -7.198 -9.897 15.903 1.00 93.25 103 ILE A N 1
ATOM 820 C CA . ILE A 1 103 ? -8.193 -9.195 15.074 1.00 93.25 103 ILE A CA 1
ATOM 821 C C . ILE A 1 103 ? -8.071 -9.633 13.607 1.00 93.25 103 ILE A C 1
ATOM 823 O O . ILE A 1 103 ? -9.085 -9.879 12.947 1.00 93.25 103 ILE A O 1
ATOM 827 N N . GLY A 1 104 ? -6.846 -9.730 13.088 1.00 89.69 104 GLY A N 1
ATOM 828 C CA . GLY A 1 104 ? -6.562 -10.198 11.734 1.00 89.69 104 GLY A CA 1
ATOM 829 C C . GLY A 1 104 ? -7.068 -11.619 11.479 1.00 89.69 104 GLY A C 1
ATOM 830 O O . GLY A 1 104 ? -7.711 -11.864 10.456 1.00 89.69 104 GLY A O 1
ATOM 831 N N . ASP A 1 105 ? -6.848 -12.533 12.422 1.00 89.88 105 ASP A N 1
ATOM 832 C CA . ASP A 1 105 ? -7.296 -13.925 12.345 1.00 89.88 105 ASP A CA 1
ATOM 833 C C . ASP A 1 105 ? -8.820 -14.060 12.373 1.00 89.88 105 ASP A C 1
ATOM 835 O O . ASP A 1 105 ? -9.378 -14.841 11.596 1.00 89.88 105 ASP A O 1
ATOM 839 N N . ILE A 1 106 ? -9.507 -13.257 13.193 1.00 93.00 106 ILE A N 1
ATOM 840 C CA . ILE A 1 106 ? -10.976 -13.220 13.224 1.00 93.00 106 ILE A CA 1
ATOM 841 C C . ILE A 1 106 ? -11.534 -12.651 11.912 1.00 93.00 106 ILE A C 1
ATOM 843 O O . ILE A 1 106 ? -12.455 -13.227 11.335 1.00 93.00 106 ILE A O 1
ATOM 847 N N . ARG A 1 107 ? -10.958 -11.561 11.376 1.00 88.50 107 ARG A N 1
ATOM 848 C CA . ARG A 1 107 ? -11.372 -10.998 10.070 1.00 88.50 107 ARG A CA 1
ATOM 849 C C . ARG A 1 107 ? -11.175 -11.982 8.922 1.00 88.50 107 ARG A C 1
ATOM 851 O O . ARG A 1 107 ? -11.983 -12.003 7.999 1.00 88.50 107 ARG A O 1
ATOM 858 N N . ALA A 1 108 ? -10.106 -12.772 8.975 1.00 86.75 108 ALA A N 1
ATOM 859 C CA . ALA A 1 108 ? -9.790 -13.775 7.967 1.00 86.75 108 ALA A CA 1
ATOM 860 C C . ALA A 1 108 ? -10.581 -15.084 8.129 1.00 86.75 108 ALA A C 1
ATOM 862 O O . ALA A 1 108 ? -10.423 -15.987 7.310 1.00 86.75 108 ALA A O 1
ATOM 863 N N . GLY A 1 109 ? -11.392 -15.222 9.184 1.00 89.38 109 GLY A N 1
ATOM 864 C CA . GLY A 1 109 ? -12.133 -16.448 9.478 1.00 89.38 109 GLY A CA 1
ATOM 865 C C . GLY A 1 109 ? -11.257 -17.622 9.929 1.00 89.38 109 GLY A C 1
ATOM 866 O O . GLY A 1 109 ? -11.739 -18.751 9.973 1.00 89.38 109 GLY A O 1
ATOM 867 N N . ARG A 1 110 ? -9.984 -17.379 10.273 1.00 88.44 110 ARG A N 1
ATOM 868 C CA . ARG A 1 110 ? -9.082 -18.400 10.839 1.00 88.44 110 ARG A CA 1
ATOM 869 C C . ARG A 1 110 ? -9.423 -18.712 12.292 1.00 88.44 110 ARG A C 1
ATOM 871 O O . ARG A 1 110 ? -9.210 -19.833 12.743 1.00 88.44 110 ARG A O 1
ATOM 878 N N . GLN A 1 111 ? -9.977 -17.731 13.001 1.00 88.44 111 GLN A N 1
ATOM 879 C CA . GLN A 1 111 ? -10.427 -17.864 14.379 1.00 88.44 111 GLN A CA 1
ATOM 880 C C . GLN A 1 111 ? -11.868 -17.363 14.528 1.00 88.44 111 GLN A C 1
ATOM 882 O O . GLN A 1 111 ? -12.263 -16.369 13.923 1.00 88.44 111 GLN A O 1
ATOM 887 N N . GLY A 1 112 ? -12.671 -18.059 15.336 1.00 88.00 112 GLY A N 1
ATOM 888 C CA . GLY A 1 112 ? -14.046 -17.654 15.626 1.00 88.00 112 GLY A CA 1
ATOM 889 C C . GLY A 1 112 ? -14.106 -16.466 16.589 1.00 88.00 112 GLY A C 1
ATOM 890 O O . GLY A 1 112 ? -13.406 -16.446 17.600 1.00 88.00 112 GLY A O 1
ATOM 891 N N . GLY A 1 113 ? -14.968 -15.492 16.300 1.00 91.00 113 GLY A N 1
ATOM 892 C CA . GLY A 1 113 ? -15.199 -14.330 17.158 1.00 91.00 113 GLY A CA 1
ATOM 893 C C . GLY A 1 113 ? -15.983 -13.226 16.452 1.00 91.00 113 GLY A C 1
ATOM 894 O O . GLY A 1 113 ? -16.225 -13.294 15.248 1.00 91.00 113 GLY A O 1
ATOM 895 N N . SER A 1 114 ? -16.374 -12.196 17.203 1.00 94.19 114 SER A N 1
ATOM 896 C CA . SER A 1 114 ? -16.952 -10.963 16.663 1.00 94.19 114 SER A CA 1
ATOM 897 C C . SER A 1 114 ? -16.070 -9.775 17.024 1.00 94.19 114 SER A C 1
ATOM 899 O O . SER A 1 114 ? -15.627 -9.642 18.164 1.00 94.19 114 SER A O 1
ATOM 901 N N . ILE A 1 115 ? -15.817 -8.902 16.050 1.00 94.50 115 ILE A N 1
ATOM 902 C CA . ILE A 1 115 ? -15.020 -7.690 16.253 1.00 94.50 115 ILE A CA 1
ATOM 903 C C . ILE A 1 115 ? -15.960 -6.509 16.429 1.00 94.50 115 ILE A C 1
ATOM 905 O O . ILE A 1 115 ? -16.829 -6.266 15.592 1.00 94.50 115 ILE A O 1
ATOM 909 N N . HIS A 1 116 ? -15.728 -5.748 17.492 1.00 93.62 116 HIS A N 1
ATOM 910 C CA . HIS A 1 116 ? -16.372 -4.468 17.740 1.00 93.62 116 HIS A CA 1
ATOM 911 C C . HIS A 1 116 ? -15.297 -3.384 17.706 1.00 93.62 116 HIS A C 1
ATOM 913 O O . HIS A 1 116 ? -14.253 -3.529 18.336 1.00 93.62 116 HIS A O 1
ATOM 919 N N . ARG A 1 117 ? -15.539 -2.318 16.944 1.00 92.31 117 ARG A N 1
ATOM 920 C CA . ARG A 1 117 ? -14.644 -1.166 16.814 1.00 92.31 117 ARG A CA 1
ATOM 921 C C . ARG A 1 117 ? -15.458 0.073 17.138 1.00 92.31 117 ARG A C 1
ATOM 923 O O . ARG A 1 117 ? -16.484 0.266 16.503 1.00 92.31 117 ARG A O 1
ATOM 930 N N . ILE A 1 118 ? -14.990 0.867 18.095 1.00 92.00 118 ILE A N 1
ATOM 931 C CA . ILE A 1 118 ? -15.612 2.134 18.479 1.00 92.00 118 ILE A CA 1
ATOM 932 C C . ILE A 1 118 ? -14.507 3.179 18.474 1.00 92.00 118 ILE A C 1
ATOM 934 O O . ILE A 1 118 ? -13.629 3.152 19.332 1.00 92.00 118 ILE A O 1
ATOM 938 N N . THR A 1 119 ? -14.529 4.075 17.492 1.00 91.94 119 THR A N 1
ATOM 939 C CA . THR A 1 119 ? -13.550 5.174 17.450 1.00 91.94 119 THR A CA 1
ATOM 940 C C . THR A 1 119 ? -13.910 6.265 18.452 1.00 91.94 119 THR A C 1
ATOM 942 O O . THR A 1 119 ? -15.066 6.408 18.847 1.00 91.94 119 THR A O 1
ATOM 945 N N . PHE A 1 120 ? -12.951 7.112 18.814 1.00 91.31 120 PHE A N 1
ATOM 946 C CA . PHE A 1 120 ? -13.196 8.257 19.683 1.00 91.31 120 PHE A CA 1
ATOM 947 C C . PHE A 1 120 ? -14.277 9.184 19.116 1.00 91.31 120 PHE A C 1
ATOM 949 O O . PHE A 1 120 ? -15.190 9.577 19.836 1.00 91.31 120 PHE A O 1
ATOM 956 N N . ARG A 1 121 ? -14.240 9.481 17.810 1.00 88.81 121 ARG A N 1
ATOM 957 C CA . ARG A 1 121 ? -15.265 10.319 17.158 1.00 88.81 121 ARG A CA 1
ATOM 958 C C . ARG A 1 121 ? -16.649 9.688 17.209 1.00 88.81 121 ARG A C 1
ATOM 960 O O . ARG A 1 121 ? -17.626 10.391 17.446 1.00 88.81 121 ARG A O 1
ATOM 967 N N . GLU A 1 122 ? -16.723 8.379 17.001 1.00 92.31 122 GLU A N 1
ATOM 968 C CA . GLU A 1 122 ? -17.965 7.615 17.108 1.00 92.31 122 GLU A CA 1
ATOM 969 C C . GLU A 1 122 ? -18.510 7.676 18.537 1.00 92.31 122 GLU A C 1
ATOM 971 O O . GLU A 1 122 ? -19.638 8.121 18.732 1.00 92.31 122 GLU A O 1
ATOM 976 N N . ALA A 1 123 ? -17.676 7.404 19.544 1.00 93.44 123 ALA A N 1
ATOM 977 C CA . ALA A 1 123 ? -18.054 7.534 20.949 1.00 93.44 123 ALA A CA 1
ATOM 978 C C . ALA A 1 123 ? -18.541 8.954 21.299 1.00 93.44 123 ALA A C 1
ATOM 980 O O . ALA A 1 123 ? -19.519 9.118 22.032 1.00 93.44 123 ALA A O 1
ATOM 981 N N . VAL A 1 124 ? -17.895 9.999 20.765 1.00 93.31 124 VAL A N 1
ATOM 982 C CA . VAL A 1 124 ? -18.345 11.393 20.919 1.00 93.31 124 VAL A CA 1
ATOM 983 C C . VAL A 1 124 ? -19.715 11.606 20.293 1.00 93.31 124 VAL A C 1
ATOM 985 O O . VAL A 1 124 ? -20.602 12.116 20.979 1.00 93.31 124 VAL A O 1
ATOM 988 N N . SER A 1 125 ? -19.919 11.146 19.057 1.00 92.12 125 SER A N 1
ATOM 989 C CA . SER A 1 125 ? -21.210 11.246 18.368 1.00 92.12 125 SER A CA 1
ATOM 990 C C . SER A 1 125 ? -22.337 10.493 19.088 1.00 92.12 125 SER A C 1
ATOM 992 O O . SER A 1 125 ? -23.484 10.938 19.079 1.00 92.12 125 SER A O 1
ATOM 994 N N . GLU A 1 126 ? -22.003 9.412 19.797 1.00 93.50 126 GLU A N 1
ATOM 995 C CA . GLU A 1 126 ? -22.925 8.628 20.627 1.00 93.50 126 GLU A CA 1
ATOM 996 C C . GLU A 1 126 ? -23.136 9.216 22.036 1.00 93.50 126 GLU A C 1
ATOM 998 O O . GLU A 1 126 ? -23.893 8.681 22.847 1.00 93.50 126 GLU A O 1
ATOM 1003 N N . GLY A 1 127 ? -22.521 10.363 22.337 1.00 93.56 127 GLY A N 1
ATOM 1004 C CA . GLY A 1 127 ? -22.790 11.139 23.545 1.00 93.56 127 GLY A CA 1
ATOM 1005 C C . GLY A 1 127 ? -21.738 11.025 24.647 1.00 93.56 127 GLY A C 1
ATOM 1006 O O . GLY A 1 127 ? -22.034 11.385 25.793 1.00 93.56 127 GLY A O 1
ATOM 1007 N N . LEU A 1 128 ? -20.507 10.597 24.344 1.00 94.12 128 LEU A N 1
ATOM 1008 C CA . LEU A 1 128 ? -19.403 10.598 25.313 1.00 94.12 128 LEU A CA 1
ATOM 1009 C C . LEU A 1 128 ? -19.202 11.987 25.937 1.00 94.12 128 LEU A C 1
ATOM 1011 O O . LEU A 1 128 ? -19.156 12.112 27.162 1.00 94.12 128 LEU A O 1
ATOM 1015 N N . PHE A 1 129 ? -19.156 13.050 25.129 1.00 94.06 129 PHE A N 1
ATOM 1016 C CA . PHE A 1 129 ? -18.960 14.399 25.662 1.00 94.06 129 PHE A CA 1
ATOM 1017 C C . PHE A 1 129 ? -20.165 14.888 26.477 1.00 94.06 129 PHE A C 1
ATOM 1019 O O . PHE A 1 129 ? -19.990 15.488 27.536 1.00 94.06 129 PHE A O 1
ATOM 1026 N N . ARG A 1 130 ? -21.395 14.526 26.090 1.00 92.62 130 ARG A N 1
ATOM 1027 C CA . ARG A 1 130 ? -22.596 14.777 26.912 1.00 92.62 130 ARG A CA 1
ATOM 1028 C C . ARG A 1 130 ? -22.471 14.134 28.293 1.00 92.62 130 ARG A C 1
ATOM 1030 O O . ARG A 1 130 ? -22.843 14.735 29.302 1.00 92.62 130 ARG A O 1
ATOM 1037 N N . ARG A 1 131 ? -21.902 12.926 28.364 1.00 92.62 131 ARG A N 1
ATOM 1038 C CA . ARG A 1 131 ? -21.628 12.244 29.634 1.00 92.62 131 ARG A CA 1
ATOM 1039 C C . ARG A 1 131 ? -20.552 12.957 30.455 1.00 92.62 131 ARG A C 1
ATOM 1041 O O . ARG A 1 131 ? -20.697 13.038 31.677 1.00 92.62 131 ARG A O 1
ATOM 1048 N N . VAL A 1 132 ? -19.516 13.489 29.806 1.00 91.88 132 VAL A N 1
ATOM 1049 C CA . VAL A 1 132 ? -18.483 14.322 30.445 1.00 91.88 132 VAL A CA 1
ATOM 1050 C C . VAL A 1 132 ? -19.096 15.607 31.010 1.00 91.88 132 VAL A C 1
ATOM 1052 O O . VAL A 1 132 ? -18.880 15.905 32.185 1.00 91.88 132 VAL A O 1
ATOM 1055 N N . CYS A 1 133 ? -19.917 16.320 30.236 1.00 93.19 133 CYS A N 1
ATOM 1056 C CA . CYS A 1 133 ? -20.670 17.500 30.673 1.00 93.19 133 CYS A CA 1
ATOM 1057 C C . CYS A 1 133 ? -21.510 17.200 31.920 1.00 93.19 133 CYS A C 1
ATOM 1059 O O . CYS A 1 133 ? -21.352 17.863 32.943 1.00 93.19 133 CYS A O 1
ATOM 1061 N N . LEU A 1 134 ? -22.296 16.116 31.893 1.00 92.25 134 LEU A N 1
ATOM 1062 C CA . LEU A 1 134 ? -23.112 15.684 33.031 1.00 92.25 134 LEU A CA 1
ATOM 1063 C C . LEU A 1 134 ? -22.277 15.394 34.289 1.00 92.25 134 LEU A C 1
ATOM 1065 O O . LEU A 1 134 ? -22.687 15.725 35.397 1.00 92.25 134 LEU A O 1
ATOM 1069 N N . ARG A 1 135 ? -21.111 14.752 34.140 1.00 91.81 135 ARG A N 1
ATOM 1070 C CA . ARG A 1 135 ? -20.224 14.417 35.268 1.00 91.81 135 ARG A CA 1
ATOM 1071 C C . ARG A 1 135 ? -19.474 15.622 35.827 1.00 91.81 135 ARG A C 1
ATOM 1073 O O . ARG A 1 135 ? -19.151 15.613 37.009 1.00 91.81 135 ARG A O 1
ATOM 1080 N N . THR A 1 136 ? -19.176 16.608 34.987 1.00 90.94 136 THR A N 1
ATOM 1081 C CA . THR A 1 136 ? -18.394 17.802 35.349 1.00 90.94 136 THR A CA 1
ATOM 1082 C C . THR A 1 136 ? -19.259 19.024 35.657 1.00 90.94 136 THR A C 1
ATOM 1084 O O . THR A 1 136 ? -18.721 20.049 36.061 1.00 90.94 136 THR A O 1
ATOM 1087 N N . GLY A 1 137 ? -20.582 18.925 35.483 1.00 91.12 137 GLY A N 1
ATOM 1088 C CA . GLY A 1 137 ? -21.523 20.029 35.690 1.00 91.12 137 GLY A CA 1
ATOM 1089 C C . GLY A 1 137 ? -21.449 21.119 34.618 1.00 91.12 137 GLY A C 1
ATOM 1090 O O . GLY A 1 137 ? -21.936 22.222 34.842 1.00 91.12 137 GLY A O 1
ATOM 1091 N N . LYS A 1 138 ? -20.824 20.841 33.469 1.00 90.81 138 LYS A N 1
ATOM 1092 C CA . LYS A 1 138 ? -20.739 21.784 32.348 1.00 90.81 138 LYS A CA 1
ATOM 1093 C C . LYS A 1 138 ? -21.991 21.680 31.487 1.00 90.81 138 LYS A C 1
ATOM 1095 O O . LYS A 1 138 ? -22.447 20.573 31.205 1.00 90.81 138 LYS A O 1
ATOM 1100 N N . GLU A 1 139 ? -22.509 22.812 31.020 1.00 91.81 139 GLU A N 1
ATOM 1101 C CA . GLU A 1 139 ? -23.534 22.798 29.979 1.00 91.81 139 GLU A CA 1
ATOM 1102 C C . GLU A 1 139 ? -22.946 22.281 28.666 1.00 91.81 139 GLU A C 1
ATOM 1104 O O . GLU A 1 139 ? -21.803 22.576 28.310 1.00 91.81 139 GLU A O 1
ATOM 1109 N N . TRP A 1 140 ? -23.726 21.464 27.966 1.00 94.75 140 TRP A N 1
ATOM 1110 C CA . TRP A 1 140 ? -23.339 20.954 26.662 1.00 94.75 140 TRP A CA 1
ATOM 1111 C C . TRP A 1 140 ? -23.655 21.986 25.578 1.00 94.75 140 TRP A C 1
ATOM 1113 O O . TRP A 1 140 ? -24.747 22.548 25.536 1.00 94.75 140 TRP A O 1
ATOM 1123 N N . SER A 1 141 ? -22.711 22.180 24.664 1.00 94.12 141 SER A N 1
ATOM 1124 C CA . SER A 1 141 ? -22.926 22.872 23.395 1.00 94.12 141 SER A CA 1
ATOM 1125 C C . SER A 1 141 ? -22.064 22.227 22.321 1.00 94.12 141 SER A C 1
ATOM 1127 O O . SER A 1 141 ? -20.971 21.741 22.615 1.00 94.12 141 SER A O 1
ATOM 1129 N N . GLU A 1 142 ? -22.510 22.270 21.070 1.00 92.94 142 GLU A N 1
ATOM 1130 C CA . GLU A 1 142 ? -21.750 21.725 19.940 1.00 92.94 142 GLU A CA 1
ATOM 1131 C C . GLU A 1 142 ? -20.352 22.357 19.828 1.00 92.94 142 GLU A C 1
ATOM 1133 O O . GLU A 1 142 ? -19.356 21.660 19.647 1.00 92.94 142 GLU A O 1
ATOM 1138 N N . ALA A 1 143 ? -20.248 23.671 20.048 1.00 93.56 143 ALA A N 1
ATOM 1139 C CA . ALA A 1 143 ? -18.966 24.373 20.046 1.00 93.56 143 ALA A CA 1
ATOM 1140 C C . ALA A 1 143 ? -18.012 23.865 21.144 1.00 93.56 143 ALA A C 1
ATOM 1142 O O . ALA A 1 143 ? -16.817 23.695 20.897 1.00 93.56 143 ALA A O 1
ATOM 1143 N N . SER A 1 144 ? -18.528 23.591 22.349 1.00 92.75 144 SER A N 1
ATOM 1144 C CA . SER A 1 144 ? -17.714 23.044 23.443 1.00 92.75 144 SER A CA 1
ATOM 1145 C C . SER A 1 144 ? -17.305 21.587 23.205 1.00 92.75 144 SER A C 1
ATOM 1147 O O . SER A 1 144 ? -16.195 21.215 23.581 1.00 92.75 144 SER A O 1
ATOM 1149 N N . GLU A 1 145 ? -18.138 20.794 22.524 1.00 93.81 145 GLU A N 1
ATOM 1150 C CA . GLU A 1 145 ? -17.822 19.416 22.127 1.00 93.81 145 GLU A CA 1
ATOM 1151 C C . GLU A 1 145 ? -16.677 19.371 21.118 1.00 93.81 145 GLU A C 1
ATOM 1153 O O . GLU A 1 145 ? -15.703 18.645 21.318 1.00 93.81 145 GLU A O 1
ATOM 1158 N N . GLN A 1 146 ? -16.747 20.205 20.077 1.00 92.06 146 GLN A N 1
ATOM 1159 C CA . GLN A 1 146 ? -15.699 20.299 19.060 1.00 92.06 146 GLN A CA 1
ATOM 1160 C C . GLN A 1 146 ? -14.380 20.806 19.651 1.00 92.06 146 GLN A C 1
ATOM 1162 O O . GLN A 1 146 ? -13.317 20.242 19.381 1.00 92.06 146 GLN A O 1
ATOM 1167 N N . ALA A 1 147 ? -14.439 21.835 20.503 1.00 92.94 147 ALA A N 1
ATOM 1168 C CA . ALA A 1 147 ? -13.261 22.355 21.192 1.00 92.94 147 ALA A CA 1
ATOM 1169 C C . ALA A 1 147 ? -12.633 21.302 22.118 1.00 92.94 147 ALA A C 1
ATOM 1171 O O . ALA A 1 147 ? -11.411 21.143 22.143 1.00 92.94 147 ALA A O 1
ATOM 1172 N N . TRP A 1 148 ? -13.460 20.550 22.851 1.00 93.69 148 TRP A N 1
ATOM 1173 C CA . TRP A 1 148 ? -12.988 19.475 23.715 1.00 93.69 148 TRP A CA 1
ATOM 1174 C C . TRP A 1 148 ? -12.358 18.336 22.909 1.00 93.69 148 TRP A C 1
ATOM 1176 O O . TRP A 1 148 ? -11.227 17.948 23.197 1.00 93.69 148 TRP A O 1
ATOM 1186 N N . MET A 1 149 ? -13.022 17.860 21.856 1.00 91.12 149 MET A N 1
ATOM 1187 C CA . MET A 1 149 ? -12.489 16.824 20.972 1.00 91.12 149 MET A CA 1
ATOM 1188 C C . MET A 1 149 ? -11.134 17.242 20.381 1.00 91.12 149 MET A C 1
ATOM 1190 O O . MET A 1 149 ? -10.169 16.485 20.471 1.00 91.12 149 MET A O 1
ATOM 1194 N N . ALA A 1 150 ? -11.017 18.466 19.853 1.00 89.00 150 ALA A N 1
ATOM 1195 C CA . ALA A 1 150 ? -9.756 18.995 19.332 1.00 89.00 150 ALA A CA 1
ATOM 1196 C C . ALA A 1 150 ? -8.658 19.055 20.407 1.00 89.00 150 ALA A C 1
ATOM 1198 O O . ALA A 1 150 ? -7.494 18.765 20.126 1.00 89.00 150 ALA A O 1
ATOM 1199 N N . SER A 1 151 ? -9.020 19.396 21.649 1.00 90.25 151 SER A N 1
ATOM 1200 C CA . SER A 1 151 ? -8.075 19.397 22.769 1.00 90.25 151 SER A CA 1
ATOM 1201 C C . SER A 1 151 ? -7.580 17.991 23.125 1.00 90.25 151 SER A C 1
ATOM 1203 O O . SER A 1 151 ? -6.391 17.834 23.393 1.00 90.25 151 SER A O 1
ATOM 1205 N N . VAL A 1 152 ? -8.443 16.970 23.041 1.00 87.94 152 VAL A N 1
ATOM 1206 C CA . VAL A 1 152 ? -8.061 15.568 23.272 1.00 87.94 152 VAL A CA 1
ATOM 1207 C C . VAL A 1 152 ? -7.074 15.089 22.216 1.00 87.94 152 VAL A C 1
ATOM 1209 O O . VAL A 1 152 ? -6.013 14.588 22.573 1.00 87.94 152 VAL A O 1
ATOM 1212 N N . TYR A 1 153 ? -7.346 15.334 20.931 1.00 84.62 153 TYR A N 1
ATOM 1213 C CA . TYR A 1 153 ? -6.384 15.024 19.864 1.00 84.62 153 TYR A CA 1
ATOM 1214 C C . TYR A 1 153 ? -5.033 15.727 20.080 1.00 84.62 153 TYR A C 1
ATOM 1216 O O . TYR A 1 153 ? -3.982 15.151 19.812 1.00 84.62 153 TYR A O 1
ATOM 1224 N N . LYS A 1 154 ? -5.036 16.949 20.628 1.00 86.06 154 LYS A N 1
ATOM 1225 C CA . LYS A 1 154 ? -3.808 17.703 20.911 1.00 86.06 154 LYS A CA 1
ATOM 1226 C C . LYS A 1 154 ? -2.943 17.071 22.012 1.00 86.06 154 LYS A C 1
ATOM 1228 O O . LYS A 1 154 ? -1.728 17.267 21.974 1.00 86.06 154 LYS A O 1
ATOM 1233 N N . PHE A 1 155 ? -3.516 16.318 22.959 1.00 80.81 155 PHE A N 1
ATOM 1234 C CA . PHE A 1 155 ? -2.738 15.656 24.020 1.00 80.81 155 PHE A CA 1
ATOM 1235 C C . PHE A 1 155 ? -1.744 14.625 23.477 1.00 80.81 155 PHE A C 1
ATOM 1237 O O . PHE A 1 155 ? -0.665 14.475 24.039 1.00 80.81 155 PHE A O 1
ATOM 1244 N N . TYR A 1 156 ? -2.062 13.987 22.352 1.00 73.00 156 TYR A N 1
ATOM 1245 C CA . TYR A 1 156 ? -1.235 12.942 21.744 1.00 73.00 156 TYR A CA 1
ATOM 1246 C C . TYR A 1 156 ? -0.149 13.489 20.789 1.00 73.00 156 TYR A C 1
ATOM 1248 O O . TYR A 1 156 ? 0.524 12.724 20.103 1.00 73.00 156 TYR A O 1
ATOM 1256 N N . GLY A 1 157 ? 0.071 14.813 20.762 1.00 64.19 157 GLY A N 1
ATOM 1257 C CA . GLY A 1 157 ? 1.163 15.455 20.017 1.00 64.19 157 GLY A CA 1
ATOM 1258 C C . GLY A 1 157 ? 0.993 15.435 18.492 1.00 64.19 157 GLY A C 1
ATOM 1259 O O . GLY A 1 157 ? 0.050 14.867 17.963 1.00 64.19 157 GLY A O 1
ATOM 1260 N N . ALA A 1 158 ? 1.900 16.081 17.750 1.00 56.91 158 ALA A N 1
ATOM 1261 C CA . ALA A 1 158 ? 1.826 16.191 16.282 1.00 56.91 158 ALA A CA 1
ATOM 1262 C C . ALA A 1 158 ? 2.182 14.887 15.524 1.00 56.91 158 ALA A C 1
ATOM 1264 O O . ALA A 1 158 ? 2.240 14.884 14.293 1.00 56.91 158 ALA A O 1
ATOM 1265 N N . GLY A 1 159 ? 2.442 13.789 16.241 1.00 55.03 159 GLY A N 1
ATOM 1266 C CA . GLY A 1 159 ? 2.694 12.475 15.661 1.00 55.03 159 GLY A CA 1
ATOM 1267 C C . GLY A 1 159 ? 1.377 11.769 15.353 1.00 55.03 159 GLY A C 1
ATOM 1268 O O . GLY A 1 159 ? 0.660 11.366 16.263 1.00 55.03 159 GLY A O 1
ATOM 1269 N N . ALA A 1 160 ? 1.059 11.602 14.069 1.00 60.16 160 ALA A N 1
ATOM 1270 C CA . ALA A 1 160 ? -0.190 10.976 13.634 1.00 60.16 160 ALA A CA 1
ATOM 1271 C C . ALA A 1 160 ? -0.369 9.526 14.135 1.00 60.16 160 ALA A C 1
ATOM 1273 O O . ALA A 1 160 ? -1.501 9.061 14.213 1.00 60.16 160 ALA A O 1
ATOM 1274 N N . SER A 1 161 ? 0.706 8.808 14.486 1.00 62.81 161 SER A N 1
ATOM 1275 C CA . SER A 1 161 ? 0.634 7.408 14.933 1.00 62.81 161 SER A CA 1
ATOM 1276 C C . SER A 1 161 ? -0.071 7.254 16.283 1.00 62.81 161 SER A C 1
ATOM 1278 O O . SER A 1 161 ? -1.095 6.589 16.337 1.00 62.81 161 SER A O 1
ATOM 1280 N N . ALA A 1 162 ? 0.369 7.962 17.329 1.00 67.19 162 ALA A N 1
ATOM 1281 C CA . ALA A 1 162 ? -0.225 7.840 18.666 1.00 67.19 162 ALA A CA 1
ATOM 1282 C C . ALA A 1 162 ? -1.710 8.248 18.691 1.00 67.19 162 ALA A C 1
ATOM 1284 O O . ALA A 1 162 ? -2.532 7.595 19.322 1.00 67.19 162 ALA A O 1
ATOM 1285 N N . GLN A 1 163 ? -2.083 9.297 17.947 1.00 73.69 163 GLN A N 1
ATOM 1286 C CA . GLN A 1 163 ? -3.490 9.689 17.795 1.00 73.69 163 GLN A CA 1
ATOM 1287 C C . GLN A 1 163 ? -4.326 8.593 17.124 1.00 73.69 163 GLN A C 1
ATOM 1289 O O . GLN A 1 163 ? -5.449 8.323 17.543 1.00 73.69 163 GLN A O 1
ATOM 1294 N N . THR A 1 164 ? -3.799 7.988 16.059 1.00 77.06 164 THR A N 1
ATOM 1295 C CA . THR A 1 164 ? -4.559 7.014 15.266 1.00 77.06 164 THR A CA 1
ATOM 1296 C C . THR A 1 164 ? -4.701 5.667 15.974 1.00 77.06 164 THR A C 1
ATOM 1298 O O . THR A 1 164 ? -5.767 5.054 15.885 1.00 77.06 164 THR A O 1
ATOM 1301 N N . GLU A 1 165 ? -3.691 5.259 16.740 1.00 77.38 165 GLU A N 1
ATOM 1302 C CA . GLU A 1 165 ? -3.716 4.055 17.578 1.00 77.38 165 GLU A CA 1
ATOM 1303 C C . GLU A 1 165 ? -4.678 4.172 18.752 1.00 77.38 165 GLU A C 1
ATOM 1305 O O . GLU A 1 165 ? -5.561 3.324 18.911 1.00 77.38 165 GLU A O 1
ATOM 1310 N N . GLU A 1 166 ? -4.549 5.255 19.518 1.00 82.06 166 GLU A N 1
ATOM 1311 C CA . GLU A 1 166 ? -5.265 5.431 20.780 1.00 82.06 166 GLU A CA 1
ATOM 1312 C C . GLU A 1 166 ? -6.711 5.892 20.577 1.00 82.06 166 GLU A C 1
ATOM 1314 O O . GLU A 1 166 ? -7.607 5.492 21.318 1.00 82.06 166 GLU A O 1
ATOM 1319 N N . LEU A 1 167 ? -6.974 6.732 19.567 1.00 85.69 167 LEU A N 1
ATOM 1320 C CA . LEU A 1 167 ? -8.293 7.347 19.374 1.00 85.69 167 LEU A CA 1
ATOM 1321 C C . LEU A 1 167 ? -9.062 6.766 18.187 1.00 85.69 167 LEU A C 1
ATOM 1323 O O . LEU A 1 167 ? -10.282 6.630 18.258 1.00 85.69 167 LEU A O 1
ATOM 1327 N N . ASP A 1 168 ? -8.394 6.423 17.085 1.00 84.88 168 ASP A N 1
ATOM 1328 C CA . ASP A 1 168 ? -9.084 6.076 15.833 1.00 84.88 168 ASP A CA 1
ATOM 1329 C C . ASP A 1 168 ? -9.131 4.561 15.552 1.00 84.88 168 ASP A C 1
ATOM 1331 O O . ASP A 1 168 ? -9.670 4.130 14.522 1.00 84.88 168 ASP A O 1
ATOM 1335 N N . CYS A 1 169 ? -8.633 3.740 16.482 1.00 86.81 169 CYS A N 1
ATOM 1336 C CA . CYS A 1 169 ? -8.537 2.283 16.366 1.00 86.81 169 CYS A CA 1
ATOM 1337 C C . CYS A 1 169 ? -7.844 1.855 15.061 1.00 86.81 169 CYS A C 1
ATOM 1339 O O . CYS A 1 169 ? -8.389 1.061 14.281 1.00 86.81 169 CYS A O 1
ATOM 1341 N N . ILE A 1 170 ? -6.689 2.454 14.782 1.00 81.12 170 ILE A N 1
ATOM 1342 C CA . ILE A 1 170 ? -5.843 2.138 13.633 1.00 81.12 170 ILE A CA 1
ATOM 1343 C C . ILE A 1 170 ? -4.463 1.788 14.191 1.00 81.12 170 ILE A C 1
ATOM 1345 O O . ILE A 1 170 ? -3.825 2.688 14.723 1.00 81.12 170 ILE A O 1
ATOM 1349 N N . PRO A 1 171 ? -3.986 0.537 14.071 1.00 81.75 171 PRO A N 1
ATOM 1350 C CA . PRO A 1 171 ? -2.645 0.191 14.531 1.00 81.75 171 PRO A CA 1
ATOM 1351 C C . PRO A 1 171 ? -1.601 1.015 13.777 1.00 81.75 171 PRO A C 1
ATOM 1353 O O . PRO A 1 171 ? -1.738 1.231 12.565 1.00 81.75 171 PRO A O 1
ATOM 1356 N N . ALA A 1 172 ? -0.552 1.457 14.467 1.00 74.81 172 ALA A N 1
ATOM 1357 C CA . ALA A 1 172 ? 0.607 1.989 13.786 1.00 74.81 172 ALA A CA 1
ATOM 1358 C C . ALA A 1 172 ? 1.260 0.849 13.022 1.00 74.81 172 ALA A C 1
ATOM 1360 O O . ALA A 1 172 ? 1.325 -0.294 13.471 1.00 74.81 172 ALA A O 1
ATOM 1361 N N . ASN A 1 173 ? 1.750 1.175 11.835 1.00 62.47 173 ASN A N 1
ATOM 1362 C CA . ASN A 1 173 ? 2.527 0.213 11.087 1.00 62.47 173 ASN A CA 1
ATOM 1363 C C . ASN A 1 173 ? 3.821 -0.056 11.863 1.00 62.47 173 ASN A C 1
ATOM 1365 O O . ASN A 1 173 ? 4.603 0.871 12.105 1.00 62.47 173 ASN A O 1
ATOM 1369 N N . GLY A 1 174 ? 4.067 -1.323 12.175 1.00 51.94 174 GLY A N 1
ATOM 1370 C CA . GLY A 1 174 ? 5.384 -1.861 12.446 1.00 51.94 174 GLY A CA 1
ATOM 1371 C C . GLY A 1 174 ? 6.326 -1.383 11.347 1.00 51.94 174 GLY A C 1
ATOM 1372 O O . GLY A 1 174 ? 5.982 -1.334 10.158 1.00 51.94 174 GLY A O 1
ATOM 1373 N N . GLY A 1 175 ? 7.480 -0.870 11.768 1.00 48.97 175 GLY A N 1
ATOM 1374 C CA . GLY A 1 175 ? 8.342 -0.030 10.946 1.00 48.97 175 GLY A CA 1
ATOM 1375 C C . GLY A 1 175 ? 8.596 -0.588 9.541 1.00 48.97 175 GLY A C 1
ATOM 1376 O O . GLY A 1 175 ? 9.285 -1.590 9.368 1.00 48.97 175 GLY A O 1
ATOM 1377 N N . GLY A 1 176 ? 8.107 0.129 8.520 1.00 51.53 176 GLY A N 1
ATOM 1378 C CA . GLY A 1 176 ? 8.655 0.066 7.160 1.00 51.53 176 GLY A CA 1
ATOM 1379 C C . GLY A 1 176 ? 7.669 -0.043 5.993 1.00 51.53 176 GLY A C 1
ATOM 1380 O O . GLY A 1 176 ? 8.083 0.216 4.864 1.00 51.53 176 GLY A O 1
ATOM 1381 N N . ALA A 1 177 ? 6.395 -0.394 6.201 1.00 52.91 177 ALA A N 1
ATOM 1382 C CA . ALA A 1 177 ? 5.441 -0.551 5.093 1.00 52.91 177 ALA A CA 1
ATOM 1383 C C . ALA A 1 177 ? 4.503 0.664 4.947 1.00 52.91 177 ALA A C 1
ATOM 1385 O O . ALA A 1 177 ? 3.746 0.998 5.854 1.00 52.91 177 ALA A O 1
ATOM 1386 N N . TRP A 1 178 ? 4.523 1.327 3.783 1.00 57.12 178 TRP A N 1
ATOM 1387 C CA . TRP A 1 178 ? 3.671 2.494 3.478 1.00 57.12 178 TRP A CA 1
ATOM 1388 C C . TRP A 1 178 ? 2.188 2.123 3.229 1.00 57.12 178 TRP A C 1
ATOM 1390 O O . TRP A 1 178 ? 1.292 2.941 3.441 1.00 57.12 178 TRP A O 1
ATOM 1400 N N . LEU A 1 179 ? 1.911 0.871 2.843 1.00 61.88 179 LEU A N 1
ATOM 1401 C CA . LEU A 1 179 ? 0.569 0.296 2.671 1.00 61.88 179 LEU A CA 1
ATOM 1402 C C . LEU A 1 179 ? 0.438 -0.960 3.533 1.00 61.88 179 LEU A C 1
ATOM 1404 O O . LEU A 1 179 ? 1.344 -1.794 3.539 1.00 61.88 179 LEU A O 1
ATOM 1408 N N . SER A 1 180 ? -0.698 -1.120 4.217 1.00 67.44 180 SER A N 1
ATOM 1409 C CA . SER A 1 180 ? -0.961 -2.339 4.982 1.00 67.44 180 SER A CA 1
ATOM 1410 C C . SER A 1 180 ? -1.181 -3.530 4.051 1.00 67.44 180 SER A C 1
ATOM 1412 O O . SER A 1 180 ? -1.728 -3.402 2.951 1.00 67.44 180 SER A O 1
ATOM 1414 N N . ARG A 1 181 ? -0.802 -4.719 4.519 1.00 62.47 181 ARG A N 1
ATOM 1415 C CA . ARG A 1 181 ? -0.967 -5.961 3.759 1.00 62.47 181 ARG A CA 1
ATOM 1416 C C . ARG A 1 181 ? -2.426 -6.235 3.390 1.00 62.47 181 ARG A C 1
ATOM 1418 O O . ARG A 1 181 ? -2.711 -6.567 2.247 1.00 62.47 181 ARG A O 1
ATOM 1425 N N . ALA A 1 182 ? -3.353 -6.003 4.320 1.00 65.12 182 ALA A N 1
ATOM 1426 C CA . ALA A 1 182 ? -4.785 -6.162 4.069 1.00 65.12 182 ALA A CA 1
ATOM 1427 C C . ALA A 1 182 ? -5.292 -5.234 2.948 1.00 65.12 182 ALA A C 1
ATOM 1429 O O . ALA A 1 182 ? -6.128 -5.632 2.135 1.00 65.12 182 ALA A O 1
ATOM 1430 N N . LEU A 1 183 ? -4.769 -4.002 2.873 1.00 67.69 183 LEU A N 1
ATOM 1431 C CA . LEU A 1 183 ? -5.108 -3.078 1.794 1.00 67.69 183 LEU A CA 1
ATOM 1432 C C . LEU A 1 183 ? -4.573 -3.589 0.454 1.00 67.69 183 LEU A C 1
ATOM 1434 O O . LEU A 1 183 ? -5.322 -3.572 -0.518 1.00 67.69 183 LEU A O 1
ATOM 1438 N N . ILE A 1 184 ? -3.332 -4.083 0.414 1.00 69.69 184 ILE A N 1
ATOM 1439 C CA . ILE A 1 184 ? -2.737 -4.679 -0.790 1.00 69.69 184 ILE A CA 1
ATOM 1440 C C . ILE A 1 184 ? -3.579 -5.870 -1.254 1.00 69.69 184 ILE A C 1
ATOM 1442 O O . ILE A 1 184 ? -4.057 -5.856 -2.384 1.00 69.69 184 ILE A O 1
ATOM 1446 N N . GLU A 1 185 ? -3.835 -6.844 -0.377 1.00 71.50 185 GLU A N 1
ATOM 1447 C CA . GLU A 1 185 ? -4.592 -8.067 -0.684 1.00 71.50 185 GLU A CA 1
ATOM 1448 C C . GLU A 1 185 ? -5.998 -7.757 -1.222 1.00 71.50 185 GLU A C 1
ATOM 1450 O O . GLU A 1 185 ? -6.405 -8.323 -2.233 1.00 71.50 185 GLU A O 1
ATOM 1455 N N . SER A 1 186 ? -6.701 -6.772 -0.648 1.00 70.69 186 SER A N 1
ATOM 1456 C CA . SER A 1 186 ? -8.029 -6.340 -1.125 1.00 70.69 186 SER A CA 1
ATOM 1457 C C . SER A 1 186 ? -8.039 -5.687 -2.518 1.00 70.69 186 SER A C 1
ATOM 1459 O O . SER A 1 186 ? -9.106 -5.442 -3.090 1.00 70.69 186 SER A O 1
ATOM 1461 N N . ARG A 1 187 ? -6.858 -5.339 -3.043 1.00 70.62 187 ARG A N 1
ATOM 1462 C CA . ARG A 1 187 ? -6.655 -4.671 -4.337 1.00 70.62 187 ARG A CA 1
ATOM 1463 C C . ARG A 1 187 ? -5.965 -5.560 -5.362 1.00 70.62 187 ARG A C 1
ATOM 1465 O O . ARG A 1 187 ? -5.842 -5.136 -6.511 1.00 70.62 187 ARG A O 1
ATOM 1472 N N . MET A 1 188 ? -5.541 -6.761 -4.971 1.00 71.19 188 MET A N 1
ATOM 1473 C CA . MET A 1 188 ? -4.971 -7.736 -5.891 1.00 71.19 188 MET A CA 1
ATOM 1474 C C . MET A 1 188 ? -6.070 -8.328 -6.767 1.00 71.19 188 MET A C 1
ATOM 1476 O O . MET A 1 188 ? -7.144 -8.677 -6.287 1.00 71.19 188 MET A O 1
ATOM 1480 N N . SER A 1 189 ? -5.770 -8.470 -8.051 1.00 74.25 189 SER A N 1
ATOM 1481 C CA . SER A 1 189 ? -6.560 -9.266 -8.979 1.00 74.25 189 SER A CA 1
ATOM 1482 C C . SER A 1 189 ? -5.686 -10.418 -9.446 1.00 74.25 189 SER A C 1
ATOM 1484 O O . SER A 1 189 ? -4.591 -10.178 -9.953 1.00 74.25 189 SER A O 1
ATOM 1486 N N . ALA A 1 190 ? -6.146 -11.655 -9.265 1.00 75.75 190 ALA A N 1
ATOM 1487 C CA . ALA A 1 190 ? -5.456 -12.822 -9.815 1.00 75.75 190 ALA A CA 1
ATOM 1488 C C . ALA A 1 190 ? -5.555 -12.873 -11.351 1.00 75.75 190 ALA A C 1
ATOM 1490 O O . ALA A 1 190 ? -4.740 -13.526 -11.996 1.00 75.75 190 ALA A O 1
ATOM 1491 N N . ASP A 1 191 ? -6.519 -12.145 -11.919 1.00 81.94 191 ASP A N 1
ATOM 1492 C CA . ASP A 1 191 ? -6.860 -12.192 -13.339 1.00 81.94 191 ASP A CA 1
ATOM 1493 C C . ASP A 1 191 ? -6.038 -11.217 -14.195 1.00 81.94 191 ASP A C 1
ATOM 1495 O O . ASP A 1 191 ? -6.132 -11.253 -15.419 1.00 81.94 191 ASP A O 1
ATOM 1499 N N . THR A 1 192 ? -5.247 -10.319 -13.589 1.00 87.50 192 THR A N 1
ATOM 1500 C CA . THR A 1 192 ? -4.417 -9.368 -14.346 1.00 87.50 192 THR A CA 1
ATOM 1501 C C . THR A 1 192 ? -3.191 -10.086 -14.925 1.00 87.50 192 THR A C 1
ATOM 1503 O O . THR A 1 192 ? -2.349 -10.553 -14.152 1.00 87.50 192 THR A O 1
ATOM 1506 N N . PRO A 1 193 ? -3.031 -10.150 -16.262 1.00 92.38 193 PRO A N 1
ATOM 1507 C CA . PRO A 1 193 ? -1.880 -10.786 -16.891 1.00 92.38 193 PRO A CA 1
ATOM 1508 C C . PRO A 1 193 ? -0.564 -10.103 -16.506 1.00 92.38 193 PRO A C 1
ATOM 1510 O O . PRO A 1 193 ? -0.479 -8.874 -16.465 1.00 92.38 193 PRO A O 1
ATOM 1513 N N . VAL A 1 194 ? 0.480 -10.905 -16.282 1.00 94.81 194 VAL A N 1
ATOM 1514 C CA . VAL A 1 194 ? 1.844 -10.413 -16.046 1.00 94.81 194 VAL A CA 1
ATOM 1515 C C . VAL A 1 194 ? 2.777 -10.975 -17.110 1.00 94.81 194 VAL A C 1
ATOM 1517 O O . VAL A 1 194 ? 3.067 -12.173 -17.120 1.00 94.81 194 VAL A O 1
ATOM 1520 N N . LEU A 1 195 ? 3.253 -10.100 -17.990 1.00 96.75 195 LEU A N 1
ATOM 1521 C CA . LEU A 1 195 ? 4.200 -10.416 -19.048 1.00 96.75 195 LEU A CA 1
ATOM 1522 C C . LEU A 1 195 ? 5.613 -10.306 -18.498 1.00 96.75 195 LEU A C 1
ATOM 1524 O O . LEU A 1 195 ? 5.958 -9.315 -17.858 1.00 96.75 195 LEU A O 1
ATOM 1528 N N . ARG A 1 196 ? 6.436 -11.324 -18.753 1.00 97.44 196 ARG A N 1
ATOM 1529 C CA . ARG A 1 196 ? 7.809 -11.387 -18.251 1.00 97.44 196 ARG A CA 1
ATOM 1530 C C . ARG A 1 196 ? 8.782 -11.558 -19.397 1.00 97.44 196 ARG A C 1
ATOM 1532 O O . ARG A 1 196 ? 8.766 -12.593 -20.056 1.00 97.44 196 ARG A O 1
ATOM 1539 N N . LEU A 1 197 ? 9.670 -10.587 -19.567 1.00 97.06 197 LEU A N 1
ATOM 1540 C CA . LEU A 1 197 ? 10.829 -10.718 -20.442 1.00 97.06 197 LEU A CA 1
ATOM 1541 C C . LEU A 1 197 ? 12.083 -10.835 -19.580 1.00 97.06 197 LEU A C 1
ATOM 1543 O O . LEU A 1 197 ? 12.389 -9.950 -18.782 1.00 97.06 197 LEU A O 1
ATOM 1547 N N . THR A 1 198 ? 12.806 -11.944 -19.726 1.00 95.88 198 THR A N 1
ATOM 1548 C CA . THR A 1 198 ? 14.080 -12.172 -19.037 1.00 95.88 198 THR A CA 1
ATOM 1549 C C . THR A 1 198 ? 15.178 -12.405 -20.059 1.00 95.88 198 THR A C 1
ATOM 1551 O O . THR A 1 198 ? 15.174 -13.418 -20.756 1.00 95.88 198 THR A O 1
ATOM 1554 N N . CYS A 1 199 ? 16.140 -11.490 -20.118 1.00 93.94 199 CYS A N 1
ATOM 1555 C CA . CYS A 1 199 ? 17.333 -11.658 -20.938 1.00 93.94 199 CYS A CA 1
ATOM 1556 C C . CYS A 1 199 ? 18.393 -12.449 -20.161 1.00 93.94 199 CYS A C 1
ATOM 1558 O O . CYS A 1 199 ? 18.650 -12.185 -18.982 1.00 93.94 199 CYS A O 1
ATOM 1560 N N . LYS A 1 200 ? 19.019 -13.426 -20.821 1.00 92.62 200 LYS A N 1
ATOM 1561 C CA . LYS A 1 200 ? 20.113 -14.216 -20.236 1.00 92.62 200 LYS A CA 1
ATOM 1562 C C . LYS A 1 200 ? 21.337 -13.338 -19.961 1.00 92.62 200 LYS A C 1
ATOM 1564 O O . LYS A 1 200 ? 21.476 -12.253 -20.521 1.00 92.62 200 LYS A O 1
ATOM 1569 N N . GLU A 1 201 ? 22.220 -13.805 -19.090 1.00 92.44 201 GLU A N 1
ATOM 1570 C CA . GLU A 1 201 ? 23.518 -13.160 -18.879 1.00 92.44 201 GLU A CA 1
ATOM 1571 C C . GLU A 1 201 ? 24.304 -13.092 -20.199 1.00 92.44 201 GLU A C 1
ATOM 1573 O O . GLU A 1 201 ? 24.268 -14.036 -20.992 1.00 92.44 201 GLU A O 1
ATOM 1578 N N . GLY A 1 202 ? 24.954 -11.956 -20.467 1.00 91.38 202 GLY A N 1
ATOM 1579 C CA . GLY A 1 202 ? 25.661 -11.711 -21.723 1.00 91.38 202 GLY A CA 1
ATOM 1580 C C . GLY A 1 202 ? 24.763 -11.326 -22.902 1.00 91.38 202 GLY A C 1
ATOM 1581 O O . GLY A 1 202 ? 25.273 -11.129 -24.002 1.00 91.38 202 GLY A O 1
ATOM 1582 N N . TYR A 1 203 ? 23.445 -11.172 -22.715 1.00 93.31 203 TYR A N 1
ATOM 1583 C CA . TYR A 1 203 ? 22.542 -10.723 -23.784 1.00 93.31 203 TYR A CA 1
ATOM 1584 C C . TYR A 1 203 ? 22.928 -9.336 -24.319 1.00 93.31 203 TYR A C 1
ATOM 1586 O O . TYR A 1 203 ? 22.808 -9.072 -25.510 1.00 93.31 203 TYR A O 1
ATOM 1594 N N . GLU A 1 204 ? 23.469 -8.460 -23.470 1.00 92.00 204 GLU A N 1
ATOM 1595 C CA . GLU A 1 204 ? 24.031 -7.164 -23.860 1.00 92.00 204 GLU A CA 1
ATOM 1596 C C . GLU A 1 204 ? 25.250 -7.247 -24.797 1.00 92.00 204 GLU A C 1
ATOM 1598 O O . GLU A 1 204 ? 25.587 -6.240 -25.412 1.00 92.00 204 GLU A O 1
ATOM 1603 N N . LEU A 1 205 ? 25.889 -8.415 -24.939 1.00 95.12 205 LEU A N 1
ATOM 1604 C CA . LEU A 1 205 ? 27.037 -8.629 -25.834 1.00 95.12 205 LEU A CA 1
ATOM 1605 C C . LEU A 1 205 ? 26.626 -8.990 -27.269 1.00 95.12 205 LEU A C 1
ATOM 1607 O O . LEU A 1 205 ? 27.463 -8.957 -28.171 1.00 95.12 205 LEU A O 1
ATOM 1611 N N . LEU A 1 206 ? 25.355 -9.344 -27.495 1.00 95.50 206 LEU A N 1
ATOM 1612 C CA . LEU A 1 206 ? 24.818 -9.579 -28.840 1.00 95.50 206 LEU A CA 1
ATOM 1613 C C . LEU A 1 206 ? 24.888 -8.292 -29.672 1.00 95.50 206 LEU A C 1
ATOM 1615 O O . LEU A 1 206 ? 24.980 -7.205 -29.113 1.00 95.50 206 LEU A O 1
ATOM 1619 N N . SER A 1 207 ? 24.817 -8.371 -31.002 1.00 97.38 207 SER A N 1
ATOM 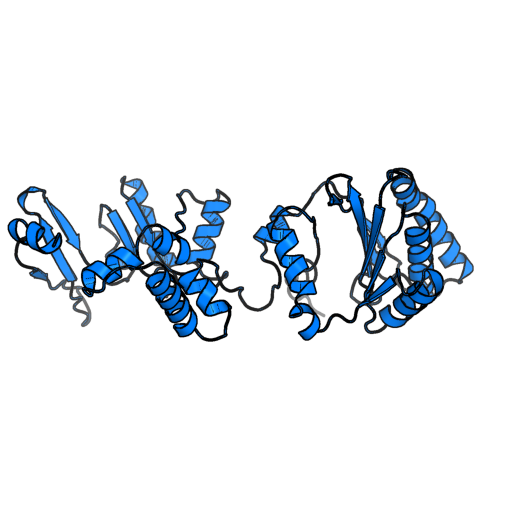1620 C CA . SER A 1 207 ? 24.745 -7.145 -31.806 1.00 97.38 207 SER A CA 1
ATOM 1621 C C . SER A 1 207 ? 23.438 -6.390 -31.548 1.00 97.38 207 SER A C 1
ATOM 1623 O O . SER A 1 207 ? 22.408 -6.984 -31.220 1.00 97.38 207 SER A O 1
ATOM 1625 N N . ASP A 1 208 ? 23.466 -5.073 -31.742 1.00 95.81 208 ASP A N 1
ATOM 1626 C CA . ASP A 1 208 ? 22.282 -4.217 -31.626 1.00 95.81 208 ASP A CA 1
ATOM 1627 C C . ASP A 1 208 ? 21.117 -4.716 -32.493 1.00 95.81 208 ASP A C 1
ATOM 1629 O O . ASP A 1 208 ? 19.977 -4.736 -32.033 1.00 95.81 208 ASP A O 1
ATOM 1633 N N . GLU A 1 209 ? 21.413 -5.174 -33.712 1.00 97.31 209 GLU A N 1
ATOM 1634 C CA . GLU A 1 209 ? 20.430 -5.722 -34.651 1.00 97.31 209 GLU A CA 1
ATOM 1635 C C . GLU A 1 209 ? 19.751 -6.985 -34.110 1.00 97.31 209 GLU A C 1
ATOM 1637 O O . GLU A 1 209 ? 18.526 -7.099 -34.160 1.00 97.31 209 GLU A O 1
ATOM 1642 N N . VAL A 1 210 ? 20.531 -7.916 -33.547 1.00 97.50 210 VAL A N 1
ATOM 1643 C CA . VAL A 1 210 ? 19.990 -9.153 -32.970 1.00 97.50 210 VAL A CA 1
ATOM 1644 C C . VAL A 1 210 ? 19.101 -8.827 -31.777 1.00 97.50 210 VAL A C 1
ATOM 1646 O O . VAL A 1 210 ? 17.953 -9.265 -31.745 1.00 97.50 210 VAL A O 1
ATOM 1649 N N . ARG A 1 211 ? 19.578 -7.994 -30.841 1.00 97.75 211 ARG A N 1
ATOM 1650 C CA . ARG A 1 211 ? 18.784 -7.627 -29.660 1.00 97.75 211 ARG A CA 1
ATOM 1651 C C . ARG A 1 211 ? 17.496 -6.904 -30.035 1.00 97.75 211 ARG A C 1
ATOM 1653 O O . ARG A 1 211 ? 16.476 -7.119 -29.384 1.00 97.75 211 ARG A O 1
ATOM 1660 N N . PHE A 1 212 ? 17.542 -6.027 -31.038 1.00 98.00 212 PHE A N 1
ATOM 1661 C CA . PHE A 1 212 ? 16.368 -5.307 -31.526 1.00 98.00 212 PHE A CA 1
ATOM 1662 C C . PHE A 1 212 ? 15.339 -6.265 -32.121 1.00 98.00 212 PHE A C 1
ATOM 1664 O O . PHE A 1 212 ? 14.175 -6.203 -31.731 1.00 98.00 212 PHE A O 1
ATOM 1671 N N . ARG A 1 213 ? 15.767 -7.161 -33.020 1.00 98.25 213 ARG A N 1
ATOM 1672 C CA . ARG A 1 213 ? 14.881 -8.129 -33.677 1.00 98.25 213 ARG A CA 1
ATOM 1673 C C . ARG A 1 213 ? 14.246 -9.082 -32.674 1.00 98.25 213 ARG A C 1
ATOM 1675 O O . ARG A 1 213 ? 13.032 -9.184 -32.651 1.00 98.25 213 ARG A O 1
ATOM 1682 N N . GLU A 1 214 ? 15.034 -9.698 -31.799 1.00 98.12 214 GLU A N 1
ATOM 1683 C CA . GLU A 1 214 ? 14.501 -10.635 -30.798 1.00 98.12 214 GLU A CA 1
ATOM 1684 C C . GLU A 1 214 ? 13.522 -9.952 -29.831 1.00 98.12 214 GLU A C 1
ATOM 1686 O O . GLU A 1 214 ? 12.503 -10.526 -29.450 1.00 98.12 214 GLU A O 1
ATOM 1691 N N . THR A 1 215 ? 13.791 -8.695 -29.467 1.00 98.19 215 THR A N 1
ATOM 1692 C CA . THR A 1 215 ? 12.861 -7.905 -28.648 1.00 98.19 215 THR A CA 1
ATOM 1693 C C . THR A 1 215 ? 11.599 -7.553 -29.429 1.00 98.19 215 THR A C 1
ATOM 1695 O O . THR A 1 215 ? 10.514 -7.571 -28.859 1.00 98.19 215 THR A O 1
ATOM 1698 N N . GLN A 1 216 ? 11.722 -7.256 -30.724 1.00 98.44 216 GLN A N 1
ATOM 1699 C CA . GLN A 1 216 ? 10.589 -6.958 -31.594 1.00 98.44 216 GLN A CA 1
ATOM 1700 C C . GLN A 1 216 ? 9.684 -8.179 -31.775 1.00 98.44 216 GLN A C 1
ATOM 1702 O O . GLN A 1 216 ? 8.479 -8.059 -31.582 1.00 98.44 216 GLN A O 1
ATOM 1707 N N . ASP A 1 217 ? 10.267 -9.349 -32.041 1.00 98.50 217 ASP A N 1
ATOM 1708 C CA . ASP A 1 217 ? 9.539 -10.615 -32.157 1.00 98.50 217 ASP A CA 1
ATOM 1709 C C . ASP A 1 217 ? 8.753 -10.899 -30.867 1.00 98.50 217 ASP A C 1
ATOM 1711 O O . ASP A 1 217 ? 7.563 -11.208 -30.908 1.00 98.50 217 ASP A O 1
ATOM 1715 N N . TRP A 1 218 ? 9.380 -10.687 -29.703 1.00 98.44 218 TRP A N 1
ATOM 1716 C CA . TRP A 1 218 ? 8.708 -10.830 -28.412 1.00 98.44 218 TRP A CA 1
ATOM 1717 C C . TRP A 1 218 ? 7.574 -9.809 -28.212 1.00 98.44 218 TRP A C 1
ATOM 1719 O O . TRP A 1 218 ? 6.501 -10.152 -27.712 1.00 98.44 218 TRP A O 1
ATOM 1729 N N . LEU A 1 219 ? 7.782 -8.547 -28.597 1.00 98.44 219 LEU A N 1
ATOM 1730 C CA . LEU A 1 219 ? 6.751 -7.509 -28.511 1.00 98.44 219 LEU A CA 1
ATOM 1731 C C . LEU A 1 219 ? 5.539 -7.856 -29.381 1.00 98.44 219 LEU A C 1
ATOM 1733 O O . LEU A 1 219 ? 4.404 -7.737 -28.916 1.00 98.44 219 LEU A O 1
ATOM 1737 N N . ASP A 1 220 ? 5.775 -8.321 -30.604 1.00 98.31 220 ASP A N 1
ATOM 1738 C CA . ASP A 1 220 ? 4.723 -8.671 -31.554 1.00 98.31 220 ASP A CA 1
ATOM 1739 C C . ASP A 1 220 ? 3.978 -9.956 -31.168 1.00 98.31 220 ASP A C 1
ATOM 1741 O O . ASP A 1 220 ? 2.771 -10.050 -31.392 1.00 98.31 220 ASP A O 1
ATOM 1745 N N . GLU A 1 221 ? 4.658 -10.922 -30.549 1.00 98.19 221 GLU A N 1
ATOM 1746 C CA . GLU A 1 221 ? 4.047 -12.172 -30.088 1.00 98.19 221 GLU A CA 1
ATOM 1747 C C . GLU A 1 221 ? 3.229 -11.984 -28.799 1.00 98.19 221 GLU A C 1
ATOM 1749 O O . GLU A 1 221 ? 2.114 -12.498 -28.696 1.00 98.19 221 GLU A O 1
ATOM 1754 N N . TYR A 1 222 ? 3.752 -11.238 -27.818 1.00 97.69 222 TYR A N 1
ATOM 1755 C CA . TYR A 1 222 ? 3.182 -11.206 -26.464 1.00 97.69 222 TYR A CA 1
ATOM 1756 C C . TYR A 1 222 ? 2.488 -9.892 -26.101 1.00 97.69 222 TYR A C 1
ATOM 1758 O O . TYR A 1 222 ? 1.422 -9.918 -25.483 1.00 97.69 222 TYR A O 1
ATOM 1766 N N . LEU A 1 223 ? 3.072 -8.739 -26.442 1.00 97.62 223 LEU A N 1
ATOM 1767 C CA . LEU A 1 223 ? 2.534 -7.441 -26.019 1.00 97.62 223 LEU A CA 1
ATOM 1768 C C . LEU A 1 223 ? 1.469 -6.916 -26.988 1.00 97.62 223 LEU A C 1
ATOM 1770 O O . LEU A 1 223 ? 0.439 -6.398 -26.553 1.00 97.62 223 LEU A O 1
ATOM 1774 N N . LYS A 1 224 ? 1.691 -7.079 -28.293 1.00 97.88 224 LYS A N 1
ATOM 1775 C CA . LYS A 1 224 ? 0.785 -6.611 -29.345 1.00 97.88 224 LYS A CA 1
ATOM 1776 C C . LYS A 1 224 ? -0.656 -7.099 -29.179 1.00 97.88 224 LYS A C 1
ATOM 1778 O O . LYS A 1 224 ? -1.539 -6.241 -29.203 1.00 97.88 224 LYS A O 1
ATOM 1783 N N . PRO A 1 225 ? -0.936 -8.395 -28.921 1.00 97.88 225 PRO A N 1
ATOM 1784 C CA . PRO A 1 225 ? -2.318 -8.856 -28.788 1.00 97.88 225 PRO A CA 1
ATOM 1785 C C . PRO A 1 225 ? -3.055 -8.189 -27.621 1.00 97.88 225 PRO A C 1
ATOM 1787 O O . PRO A 1 225 ? -4.260 -7.961 -27.693 1.00 97.88 225 PRO A O 1
ATOM 1790 N N . LEU A 1 226 ? -2.339 -7.843 -26.544 1.00 96.19 226 LEU A N 1
ATOM 1791 C CA . LEU A 1 226 ? -2.927 -7.160 -25.393 1.00 96.19 226 LEU A CA 1
ATOM 1792 C C . LEU A 1 226 ? -3.218 -5.694 -25.682 1.00 96.19 226 LEU A C 1
ATOM 1794 O O . LEU A 1 226 ? -4.248 -5.201 -25.235 1.00 96.19 226 LEU A O 1
ATOM 1798 N N . LEU A 1 227 ? -2.339 -5.014 -26.421 1.00 96.56 227 LEU A N 1
ATOM 1799 C CA . LEU A 1 227 ? -2.552 -3.633 -26.854 1.00 96.56 227 LEU A CA 1
ATOM 1800 C C . LEU A 1 227 ? -3.727 -3.528 -27.832 1.00 96.56 227 LEU A C 1
ATOM 1802 O O . LEU A 1 227 ? -4.578 -2.657 -27.673 1.00 96.56 227 LEU A O 1
ATOM 1806 N N . GLU A 1 228 ? -3.820 -4.451 -28.789 1.00 96.19 228 GLU A N 1
ATOM 1807 C CA . GLU A 1 228 ? -4.918 -4.510 -29.761 1.00 96.19 228 GLU A CA 1
ATOM 1808 C C . GLU A 1 228 ? -6.268 -4.858 -29.115 1.00 96.19 228 GLU A C 1
ATOM 1810 O O . GLU A 1 228 ? -7.315 -4.435 -29.603 1.00 96.19 228 GLU A O 1
ATOM 1815 N N . ALA A 1 229 ? -6.261 -5.583 -27.993 1.00 94.81 229 ALA A N 1
ATOM 1816 C CA . ALA A 1 229 ? -7.465 -5.887 -27.224 1.00 94.81 229 ALA A CA 1
ATOM 1817 C C . ALA A 1 229 ? -7.975 -4.705 -26.374 1.00 94.81 229 ALA A C 1
ATOM 1819 O O . ALA A 1 229 ? -9.069 -4.791 -25.806 1.00 94.81 229 ALA A O 1
ATOM 1820 N N . LEU A 1 230 ? -7.211 -3.610 -26.241 1.00 93.69 230 LEU A N 1
ATOM 1821 C CA . LEU A 1 230 ? -7.631 -2.469 -25.428 1.00 93.69 230 LEU A CA 1
ATOM 1822 C C . LEU A 1 230 ? -8.740 -1.659 -26.126 1.00 93.69 230 LEU A C 1
ATOM 1824 O O . LEU A 1 230 ? -8.693 -1.455 -27.339 1.00 93.69 230 LEU A O 1
ATOM 1828 N N . PRO A 1 231 ? -9.721 -1.113 -25.379 1.00 91.12 231 PRO A N 1
ATOM 1829 C CA . PRO A 1 231 ? -10.745 -0.257 -25.970 1.00 91.12 231 PRO A CA 1
ATOM 1830 C C . PRO A 1 231 ? -10.132 1.011 -26.575 1.00 91.12 231 PRO A C 1
ATOM 1832 O O . PRO A 1 231 ? -9.439 1.765 -25.891 1.00 91.12 231 PRO A O 1
ATOM 1835 N N . THR A 1 232 ? -10.432 1.293 -27.842 1.00 89.19 232 THR A N 1
ATOM 1836 C CA . THR A 1 232 ? -9.842 2.425 -28.579 1.00 89.19 232 THR A CA 1
ATOM 1837 C C . THR A 1 232 ? -10.284 3.797 -28.061 1.00 89.19 232 THR A C 1
ATOM 1839 O O . THR A 1 232 ? -9.588 4.784 -28.283 1.00 89.19 232 THR A O 1
ATOM 1842 N N . ASP A 1 233 ? -11.437 3.885 -27.383 1.00 88.69 233 ASP A N 1
ATOM 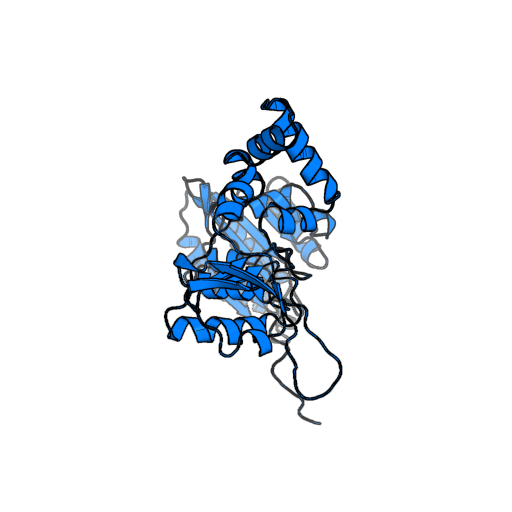1843 C CA . ASP A 1 233 ? -11.946 5.113 -26.752 1.00 88.69 233 ASP A CA 1
ATOM 1844 C C . ASP A 1 233 ? -11.463 5.296 -25.301 1.00 88.69 233 ASP A C 1
ATOM 1846 O O . ASP A 1 233 ? -11.819 6.285 -24.648 1.00 88.69 233 ASP A O 1
ATOM 1850 N N . ALA A 1 234 ? -10.656 4.365 -24.779 1.00 88.25 234 ALA A N 1
ATOM 1851 C CA . ALA A 1 234 ? -10.134 4.452 -23.426 1.00 88.25 234 ALA A CA 1
ATOM 1852 C C . ALA A 1 234 ? -9.095 5.571 -23.291 1.00 88.25 234 ALA A C 1
ATOM 1854 O O . ALA A 1 234 ? -8.325 5.876 -24.200 1.00 88.25 234 ALA A O 1
ATOM 1855 N N . ARG A 1 235 ? -9.054 6.164 -22.096 1.00 92.94 235 ARG A N 1
ATOM 1856 C CA . ARG A 1 235 ? -7.961 7.045 -21.678 1.00 92.94 235 ARG A CA 1
ATOM 1857 C C . ARG A 1 235 ? -6.945 6.213 -20.928 1.00 92.94 235 ARG A C 1
ATOM 1859 O O . ARG A 1 235 ? -7.319 5.541 -19.964 1.00 92.94 235 ARG A O 1
ATOM 1866 N N . SER A 1 236 ? -5.686 6.299 -21.329 1.00 94.62 236 SER A N 1
ATOM 1867 C CA . SER A 1 236 ? -4.619 5.537 -20.694 1.00 94.62 236 SER A CA 1
ATOM 1868 C C . SER A 1 236 ? -3.596 6.416 -19.989 1.00 94.62 236 SER A C 1
ATOM 1870 O O . SER A 1 236 ? -3.424 7.605 -20.281 1.00 94.62 236 SER A O 1
ATOM 1872 N N . PHE A 1 237 ? -2.923 5.795 -19.030 1.00 95.31 237 PHE A N 1
ATOM 1873 C CA . PHE A 1 237 ? -1.767 6.320 -18.332 1.00 95.31 237 PHE A CA 1
ATOM 1874 C C . PHE A 1 237 ? -0.706 5.228 -18.217 1.00 95.31 237 PHE A C 1
ATOM 1876 O O . PHE A 1 237 ? -1.028 4.044 -18.317 1.00 95.31 237 PHE A O 1
ATOM 1883 N N . LEU A 1 238 ? 0.537 5.615 -17.956 1.00 95.56 238 LEU A N 1
ATOM 1884 C CA . LEU A 1 238 ? 1.638 4.678 -17.740 1.00 95.56 238 LEU A CA 1
ATOM 1885 C C . LEU A 1 238 ? 2.427 5.055 -16.485 1.00 95.56 238 LEU A C 1
ATOM 1887 O O . LEU A 1 238 ? 2.836 6.200 -16.337 1.00 95.56 238 LEU A O 1
ATOM 1891 N N . GLY A 1 239 ? 2.655 4.103 -15.588 1.00 93.94 239 GLY A N 1
ATOM 1892 C CA . GLY A 1 239 ? 3.680 4.214 -14.551 1.00 93.94 239 GLY A CA 1
ATOM 1893 C C . GLY A 1 239 ? 4.841 3.285 -14.876 1.00 93.94 239 GLY A C 1
ATOM 1894 O O . GLY A 1 239 ? 4.591 2.114 -15.146 1.00 93.94 239 GLY A O 1
ATOM 1895 N N . ARG A 1 240 ? 6.080 3.775 -14.838 1.00 93.31 240 ARG A N 1
ATOM 1896 C CA . ARG A 1 240 ? 7.277 2.947 -15.020 1.00 93.31 240 ARG A CA 1
ATOM 1897 C C . ARG A 1 240 ? 8.243 3.113 -13.855 1.00 93.31 240 ARG A C 1
ATOM 1899 O O . ARG A 1 240 ? 8.663 4.231 -13.558 1.00 93.31 240 ARG A O 1
ATOM 1906 N N . ASP A 1 241 ? 8.620 1.987 -13.262 1.00 92.75 241 ASP A N 1
ATOM 1907 C CA . ASP A 1 241 ? 9.713 1.865 -12.299 1.00 92.75 241 ASP A CA 1
ATOM 1908 C C . ASP A 1 241 ? 10.928 1.241 -12.996 1.00 92.75 241 ASP A C 1
ATOM 1910 O O . ASP A 1 241 ? 10.801 0.206 -13.659 1.00 92.75 241 ASP A O 1
ATOM 1914 N N . PHE A 1 242 ? 12.086 1.899 -12.922 1.00 91.81 242 PHE A N 1
ATOM 1915 C CA . PHE A 1 242 ? 13.249 1.530 -13.723 1.00 91.81 242 PHE A CA 1
ATOM 1916 C C . PHE A 1 242 ? 14.258 0.696 -12.920 1.00 91.81 242 PHE A C 1
ATOM 1918 O O . PHE A 1 242 ? 14.959 1.192 -12.044 1.00 91.81 242 PHE A O 1
ATOM 1925 N N . GLY A 1 243 ? 14.428 -0.561 -13.325 1.00 90.25 243 GLY A N 1
ATOM 1926 C CA . GLY A 1 243 ? 15.484 -1.474 -12.890 1.00 90.25 243 GLY A CA 1
ATOM 1927 C C . GLY A 1 243 ? 16.373 -1.958 -14.044 1.00 90.25 243 GLY A C 1
ATOM 1928 O O . GLY A 1 243 ? 15.952 -2.062 -15.203 1.00 90.25 243 GLY A O 1
ATOM 1929 N N . ARG A 1 244 ? 17.633 -2.288 -13.730 1.00 85.19 244 ARG A N 1
ATOM 1930 C CA . ARG A 1 244 ? 18.589 -2.893 -14.685 1.00 85.19 244 ARG A CA 1
ATOM 1931 C C . ARG A 1 244 ? 19.309 -4.108 -14.113 1.00 85.19 244 ARG A C 1
ATOM 1933 O O . ARG A 1 244 ? 19.336 -5.147 -14.775 1.00 85.19 244 ARG A O 1
ATOM 1940 N N . SER A 1 245 ? 19.907 -3.943 -12.935 1.00 79.94 245 SER A N 1
ATOM 1941 C CA . SER A 1 245 ? 20.718 -4.948 -12.243 1.00 79.94 245 SER A CA 1
ATOM 1942 C C . SER A 1 245 ? 20.152 -5.150 -10.840 1.00 79.94 245 SER A C 1
ATOM 1944 O O . SER A 1 245 ? 19.880 -4.171 -10.152 1.00 79.94 245 SER A O 1
ATOM 1946 N N . GLY A 1 246 ? 19.956 -6.402 -10.423 1.00 81.00 246 GLY A N 1
ATOM 1947 C CA . GLY A 1 246 ? 19.284 -6.751 -9.162 1.00 81.00 246 GLY A CA 1
ATOM 1948 C C . GLY A 1 246 ? 17.757 -6.685 -9.269 1.00 81.00 246 GLY A C 1
ATOM 1949 O O . GLY A 1 246 ? 17.088 -7.721 -9.185 1.00 81.00 246 GLY A O 1
ATOM 1950 N N . ASP A 1 247 ? 17.234 -5.490 -9.543 1.00 83.25 247 ASP A N 1
ATOM 1951 C CA . ASP A 1 247 ? 15.799 -5.200 -9.589 1.00 83.25 247 ASP A CA 1
ATOM 1952 C C . ASP A 1 247 ? 15.187 -5.318 -10.995 1.00 83.25 247 ASP A C 1
ATOM 1954 O O . ASP A 1 247 ? 15.877 -5.249 -12.018 1.00 83.25 247 ASP A O 1
ATOM 1958 N N . LEU A 1 248 ? 13.866 -5.523 -11.035 1.00 91.62 248 LEU A N 1
ATOM 1959 C CA . LEU A 1 248 ? 13.072 -5.534 -12.265 1.00 91.62 248 LEU A CA 1
ATOM 1960 C C . LEU A 1 248 ? 12.794 -4.103 -12.724 1.00 91.62 248 LEU A C 1
ATOM 1962 O O . LEU A 1 248 ? 12.520 -3.243 -11.896 1.00 91.62 248 LEU A O 1
ATOM 1966 N N . SER A 1 249 ? 12.766 -3.877 -14.036 1.00 93.75 249 SER A N 1
ATOM 1967 C CA . SER A 1 249 ? 11.950 -2.778 -14.561 1.00 93.75 249 SER A CA 1
ATOM 1968 C C . SER A 1 249 ? 10.501 -3.228 -14.631 1.00 93.75 249 SER A C 1
ATOM 1970 O O . SER A 1 249 ? 10.238 -4.355 -15.061 1.00 93.75 249 SER A O 1
ATOM 1972 N N . VAL A 1 250 ? 9.574 -2.369 -14.216 1.00 96.06 250 VAL A N 1
ATOM 1973 C CA . VAL A 1 250 ? 8.149 -2.699 -14.197 1.00 96.06 250 VAL A CA 1
ATOM 1974 C C . VAL A 1 250 ? 7.324 -1.574 -14.804 1.00 96.06 250 VAL A C 1
ATOM 1976 O O . VAL A 1 250 ? 7.421 -0.425 -14.375 1.00 96.06 250 VAL A O 1
ATOM 1979 N N . ASP A 1 251 ? 6.479 -1.920 -15.773 1.00 95.81 251 ASP A N 1
ATOM 1980 C CA . ASP A 1 251 ? 5.513 -1.006 -16.375 1.00 95.81 251 ASP A CA 1
ATOM 1981 C C . ASP A 1 251 ? 4.082 -1.358 -15.959 1.00 95.81 251 ASP A C 1
ATOM 1983 O O . ASP A 1 251 ? 3.641 -2.509 -16.046 1.00 95.81 251 ASP A O 1
ATOM 1987 N N . TYR A 1 252 ? 3.340 -0.325 -15.567 1.00 94.06 252 TYR A N 1
ATOM 1988 C CA . TYR A 1 252 ? 1.937 -0.364 -15.175 1.00 94.06 252 TYR A CA 1
ATOM 1989 C C . TYR A 1 252 ? 1.108 0.557 -16.071 1.00 94.06 252 TYR A C 1
ATOM 1991 O O . TYR A 1 252 ? 0.902 1.733 -15.746 1.00 94.06 252 TYR A O 1
ATOM 1999 N N . PRO A 1 253 ? 0.593 0.046 -17.196 1.00 94.81 253 PRO A N 1
ATOM 2000 C CA . PRO A 1 253 ? -0.485 0.700 -17.912 1.00 94.81 253 PRO A CA 1
ATOM 2001 C C . PRO A 1 253 ? -1.726 0.812 -17.026 1.00 94.81 253 PRO A C 1
ATOM 2003 O O . PRO A 1 253 ? -2.082 -0.116 -16.301 1.00 94.81 253 PRO A O 1
ATOM 2006 N N . LEU A 1 254 ? -2.419 1.941 -17.100 1.00 93.38 254 LEU A N 1
ATOM 2007 C CA . LEU A 1 254 ? -3.695 2.158 -16.431 1.00 93.38 254 LEU A CA 1
ATOM 2008 C C . LEU A 1 254 ? -4.715 2.649 -17.443 1.00 93.38 254 LEU A C 1
ATOM 2010 O O . LEU A 1 254 ? -4.486 3.653 -18.108 1.00 93.38 254 LEU A O 1
ATOM 2014 N N . LEU A 1 255 ? -5.869 1.997 -17.501 1.00 92.25 255 LEU A N 1
ATOM 2015 C CA . LEU A 1 255 ? -7.021 2.460 -18.261 1.00 92.25 255 LEU A CA 1
ATOM 2016 C C . LEU A 1 255 ? -8.027 3.107 -17.326 1.00 92.25 255 LEU A C 1
ATOM 2018 O O . LEU A 1 255 ? -8.374 2.539 -16.291 1.00 92.25 255 LEU A O 1
ATOM 2022 N N . GLN A 1 256 ? -8.500 4.292 -17.696 1.00 87.25 256 GLN A N 1
ATOM 2023 C CA . GLN A 1 256 ? -9.592 4.963 -17.012 1.00 87.25 256 GLN A CA 1
ATOM 2024 C C . GLN A 1 256 ? -10.907 4.689 -17.746 1.00 87.25 256 GLN A C 1
ATOM 2026 O O . GLN A 1 256 ? -11.115 5.144 -18.871 1.00 87.25 256 GLN A O 1
ATOM 2031 N N . GLU A 1 257 ? -11.805 3.975 -17.073 1.00 80.75 257 GLU A N 1
ATOM 2032 C CA . GLU A 1 257 ? -13.164 3.704 -17.534 1.00 80.75 257 GLU A CA 1
ATOM 2033 C C . GLU A 1 257 ? -14.061 4.956 -17.443 1.00 80.75 257 GLU A C 1
ATOM 2035 O O . GLU A 1 257 ? -13.747 5.946 -16.773 1.00 80.75 257 GLU A O 1
ATOM 2040 N N . LYS A 1 258 ? -15.238 4.906 -18.085 1.00 79.31 258 LYS A N 1
ATOM 2041 C CA . LYS A 1 258 ? -16.232 6.002 -18.084 1.00 79.31 258 LYS A CA 1
ATOM 2042 C C . LYS A 1 258 ? -16.739 6.357 -16.678 1.00 79.31 258 LYS A C 1
ATOM 2044 O O . LYS A 1 258 ? -17.069 7.508 -16.419 1.00 79.31 258 LYS A O 1
ATOM 2049 N N . ASN A 1 259 ? -16.744 5.390 -15.763 1.00 77.81 259 ASN A N 1
ATOM 2050 C CA . ASN A 1 259 ? -17.084 5.556 -14.343 1.00 77.81 259 ASN A CA 1
ATOM 2051 C C . ASN A 1 259 ? -15.910 6.100 -13.489 1.00 77.81 259 ASN A C 1
ATOM 2053 O O . ASN A 1 259 ? -16.010 6.117 -12.265 1.00 77.81 259 ASN A O 1
ATOM 2057 N N . LEU A 1 260 ? -14.801 6.518 -14.118 1.00 78.62 260 LEU A N 1
ATOM 2058 C CA . LEU A 1 260 ? -13.561 6.994 -13.487 1.00 78.62 260 LEU A CA 1
ATOM 2059 C C . LEU A 1 260 ? -12.774 5.936 -12.694 1.00 78.62 260 LEU A C 1
ATOM 2061 O O . LEU A 1 260 ? -11.762 6.277 -12.071 1.00 78.62 260 LEU A O 1
ATOM 2065 N N . VAL A 1 261 ? -13.186 4.666 -12.741 1.00 78.44 261 VAL A N 1
ATOM 2066 C CA . VAL A 1 261 ? -12.411 3.546 -12.202 1.00 78.44 261 VAL A CA 1
ATOM 2067 C C . VAL A 1 261 ? -11.167 3.360 -13.058 1.00 78.44 261 VAL A C 1
ATOM 2069 O O . VAL A 1 261 ? -11.220 3.412 -14.287 1.00 78.44 261 VAL A O 1
ATOM 2072 N N . ARG A 1 262 ? -10.029 3.157 -12.392 1.00 82.81 262 ARG A N 1
ATOM 2073 C CA . ARG A 1 262 ? -8.764 2.837 -13.054 1.00 82.81 262 ARG A CA 1
ATOM 2074 C C . ARG A 1 262 ? -8.462 1.359 -12.902 1.00 82.81 262 ARG A C 1
ATOM 2076 O O . ARG A 1 262 ? -8.498 0.853 -11.780 1.00 82.81 262 ARG A O 1
ATOM 2083 N N . ARG A 1 263 ? -8.136 0.701 -14.012 1.00 85.69 263 ARG A N 1
ATOM 2084 C CA . ARG A 1 263 ? -7.737 -0.709 -14.050 1.00 85.69 263 ARG A CA 1
ATOM 2085 C C . ARG A 1 263 ? -6.400 -0.879 -14.740 1.00 85.69 263 ARG A C 1
ATOM 2087 O O . ARG A 1 263 ? -6.092 -0.158 -15.683 1.00 85.69 263 ARG A O 1
ATOM 2094 N N . VAL A 1 264 ? -5.643 -1.860 -14.272 1.00 90.94 264 VAL A N 1
ATOM 2095 C CA . VAL A 1 264 ? -4.400 -2.299 -14.902 1.00 90.94 264 VAL A CA 1
ATOM 2096 C C . VAL A 1 264 ? -4.748 -3.453 -15.848 1.00 90.94 264 VAL A C 1
ATOM 2098 O O . VAL A 1 264 ? -5.146 -4.511 -15.352 1.00 90.94 264 VAL A O 1
ATOM 2101 N N . PRO A 1 265 ? -4.676 -3.266 -17.181 1.00 92.31 265 PRO A N 1
ATOM 2102 C CA . PRO A 1 265 ? -5.035 -4.315 -18.132 1.00 92.31 265 PRO A CA 1
ATOM 2103 C C . PRO A 1 265 ? -3.995 -5.440 -18.169 1.00 92.31 265 PRO A C 1
ATOM 2105 O O . PRO A 1 265 ? -4.355 -6.580 -18.429 1.00 92.31 265 PRO A O 1
ATOM 2108 N N . PHE A 1 266 ? -2.729 -5.130 -17.890 1.00 94.94 266 PHE A N 1
ATOM 2109 C CA . PHE A 1 266 ? -1.620 -6.071 -17.753 1.00 94.94 266 PHE A CA 1
ATOM 2110 C C . PHE A 1 266 ? -0.443 -5.380 -17.050 1.00 94.94 266 PHE A C 1
ATOM 2112 O O . PHE A 1 266 ? -0.420 -4.154 -16.944 1.00 94.94 266 PHE A O 1
ATOM 2119 N N . VAL A 1 267 ? 0.533 -6.159 -16.587 1.00 95.62 267 VAL A N 1
ATOM 2120 C CA . VAL A 1 267 ? 1.802 -5.673 -16.020 1.00 95.62 267 VAL A CA 1
ATOM 2121 C C . VAL A 1 267 ? 2.954 -6.225 -16.845 1.00 95.62 267 VAL A C 1
ATOM 2123 O O . VAL A 1 267 ? 2.933 -7.400 -17.211 1.00 95.62 267 VAL A O 1
ATOM 2126 N N . LEU A 1 268 ? 3.965 -5.403 -17.115 1.00 97.12 268 LEU A N 1
ATOM 2127 C CA . LEU A 1 268 ? 5.183 -5.837 -17.792 1.00 97.12 268 LEU A CA 1
ATOM 2128 C C . LEU A 1 268 ? 6.354 -5.838 -16.810 1.00 97.12 268 LEU A C 1
ATOM 2130 O O . LEU A 1 268 ? 6.672 -4.807 -16.231 1.00 97.12 268 LEU A O 1
ATOM 2134 N N . GLU A 1 269 ? 6.997 -6.989 -16.634 1.00 97.44 269 GLU A N 1
ATOM 2135 C CA . GLU A 1 269 ? 8.179 -7.176 -15.792 1.00 97.44 269 GLU A CA 1
ATOM 2136 C C . GLU A 1 269 ? 9.391 -7.526 -16.666 1.00 97.44 269 GLU A C 1
ATOM 2138 O O . GLU A 1 269 ? 9.403 -8.528 -17.388 1.00 97.44 269 GLU A O 1
ATOM 2143 N N . LEU A 1 270 ? 10.441 -6.716 -16.574 1.00 96.88 270 LEU A N 1
ATOM 2144 C CA . LEU A 1 270 ? 11.661 -6.857 -17.359 1.00 96.88 270 LEU A CA 1
ATOM 2145 C C . LEU A 1 270 ? 12.832 -7.209 -16.440 1.00 96.88 270 LEU A C 1
ATOM 2147 O O . LEU A 1 270 ? 13.221 -6.420 -15.573 1.00 96.88 270 LEU A O 1
ATOM 2151 N N . ARG A 1 271 ? 13.432 -8.384 -16.648 1.00 95.00 271 ARG A N 1
ATOM 2152 C CA . ARG A 1 271 ? 14.617 -8.844 -15.916 1.00 95.00 271 ARG A CA 1
ATOM 2153 C C . ARG A 1 271 ? 15.836 -8.847 -16.821 1.00 95.00 271 ARG A C 1
ATOM 2155 O O . ARG A 1 271 ? 15.849 -9.505 -17.858 1.00 95.00 271 ARG A O 1
ATOM 2162 N N . ASN A 1 272 ? 16.880 -8.150 -16.379 1.00 92.69 272 ASN A N 1
ATOM 2163 C CA . ASN A 1 272 ? 18.169 -8.090 -17.067 1.00 92.69 272 ASN A CA 1
ATOM 2164 C C . ASN A 1 272 ? 18.085 -7.589 -18.532 1.00 92.69 272 ASN A C 1
ATOM 2166 O O . ASN A 1 272 ? 18.971 -7.854 -19.338 1.00 92.69 272 ASN A O 1
ATOM 2170 N N . VAL A 1 273 ? 17.034 -6.845 -18.889 1.00 95.94 273 VAL A N 1
ATOM 2171 C CA . VAL A 1 273 ? 16.860 -6.303 -20.244 1.00 95.94 273 VAL A CA 1
ATOM 2172 C C . VAL A 1 273 ? 17.798 -5.098 -20.443 1.00 95.94 273 VAL A C 1
ATOM 2174 O O . VAL A 1 273 ? 17.785 -4.187 -19.604 1.00 95.94 273 VAL A O 1
ATOM 2177 N N . PRO A 1 274 ? 18.614 -5.046 -21.518 1.00 95.19 274 PRO A N 1
ATOM 2178 C CA . PRO A 1 274 ? 19.529 -3.929 -21.762 1.00 95.19 274 PRO A CA 1
ATOM 2179 C C . PRO A 1 274 ? 18.822 -2.591 -22.007 1.00 95.19 274 PRO A C 1
ATOM 2181 O O . PRO A 1 274 ? 17.685 -2.551 -22.469 1.00 95.19 274 PRO A O 1
ATOM 2184 N N . PHE A 1 275 ? 19.529 -1.483 -21.761 1.00 95.38 275 PHE A N 1
ATOM 2185 C CA . PHE A 1 275 ? 18.985 -0.118 -21.830 1.00 95.38 275 PHE A CA 1
ATOM 2186 C C . PHE A 1 275 ? 18.260 0.196 -23.146 1.00 95.38 275 PHE A C 1
ATOM 2188 O O . PHE A 1 275 ? 17.138 0.691 -23.124 1.00 95.38 275 PHE A O 1
ATOM 2195 N N . ARG A 1 276 ? 18.862 -0.152 -24.290 1.00 95.81 276 ARG A N 1
ATOM 2196 C CA . ARG A 1 276 ? 18.274 0.099 -25.618 1.00 95.81 276 ARG A CA 1
ATOM 2197 C C . ARG A 1 276 ? 17.008 -0.718 -25.875 1.00 95.81 276 ARG A C 1
ATOM 2199 O O . ARG A 1 276 ? 16.098 -0.244 -26.541 1.00 95.81 276 ARG A O 1
ATOM 2206 N N . GLN A 1 277 ? 16.921 -1.922 -25.317 1.00 97.38 277 GLN A N 1
ATOM 2207 C CA . GLN A 1 277 ? 15.729 -2.763 -25.429 1.00 97.38 277 GLN A CA 1
ATOM 2208 C C . GLN A 1 277 ? 14.624 -2.282 -24.486 1.00 97.38 277 GLN A C 1
ATOM 2210 O O . GLN A 1 277 ? 13.464 -2.255 -24.875 1.00 97.38 277 GLN A O 1
ATOM 2215 N N . GLN A 1 278 ? 14.967 -1.819 -23.281 1.00 97.38 278 GLN A N 1
ATOM 2216 C CA . GLN A 1 278 ? 13.999 -1.157 -22.402 1.00 97.38 278 GLN A CA 1
ATOM 2217 C C . GLN A 1 278 ? 13.410 0.110 -23.038 1.00 97.38 278 GLN A C 1
ATOM 2219 O O . GLN A 1 278 ? 12.209 0.350 -22.929 1.00 97.38 278 GLN A O 1
ATOM 2224 N N . GLU A 1 279 ? 14.239 0.888 -23.736 1.00 97.19 279 GLU A N 1
ATOM 2225 C CA . GLU A 1 279 ? 13.810 2.030 -24.545 1.00 97.19 279 GLU A CA 1
ATOM 2226 C C . GLU A 1 279 ? 12.858 1.599 -25.677 1.00 97.19 279 GLU A C 1
ATOM 2228 O O . GLU A 1 279 ? 11.753 2.129 -25.777 1.00 97.19 279 GLU A O 1
ATOM 2233 N N . GLN A 1 280 ? 13.235 0.595 -26.480 1.00 98.06 280 GLN A N 1
ATOM 2234 C CA . GLN A 1 280 ? 12.385 0.035 -27.543 1.00 98.06 280 GLN A CA 1
ATOM 2235 C C . GLN A 1 280 ? 11.010 -0.396 -27.012 1.00 98.06 280 GLN A C 1
ATOM 2237 O O . GLN A 1 280 ? 9.983 -0.015 -27.572 1.00 98.06 280 GLN A O 1
ATOM 2242 N N . ILE A 1 281 ? 10.993 -1.152 -25.912 1.00 98.38 281 ILE A N 1
ATOM 2243 C CA . ILE A 1 281 ? 9.773 -1.628 -25.249 1.00 98.38 281 ILE A CA 1
ATOM 2244 C C . ILE A 1 281 ? 8.916 -0.450 -24.776 1.00 98.38 281 ILE A C 1
ATOM 2246 O O . ILE A 1 281 ? 7.702 -0.462 -24.960 1.00 98.38 281 ILE A O 1
ATOM 2250 N N . THR A 1 282 ? 9.540 0.581 -24.203 1.00 97.75 282 THR A N 1
ATOM 2251 C CA . THR A 1 282 ? 8.840 1.783 -23.729 1.00 97.75 282 THR A CA 1
ATOM 2252 C C . THR A 1 282 ? 8.129 2.492 -24.875 1.00 97.75 282 THR A C 1
ATOM 2254 O O . THR A 1 282 ? 6.956 2.835 -24.745 1.00 97.75 282 THR A O 1
ATOM 2257 N N . TRP A 1 283 ? 8.810 2.686 -26.006 1.00 97.75 283 TRP A N 1
ATOM 2258 C CA . TRP A 1 283 ? 8.218 3.317 -27.186 1.00 97.75 283 TRP A CA 1
ATOM 2259 C C . TRP A 1 283 ? 7.078 2.486 -27.755 1.00 97.75 283 TRP A C 1
ATOM 2261 O O . TRP A 1 283 ? 6.000 3.025 -27.978 1.00 97.75 283 TRP A O 1
ATOM 2271 N N . TYR A 1 284 ? 7.278 1.175 -27.902 1.00 98.44 284 TYR A N 1
ATOM 2272 C CA . TYR A 1 284 ? 6.239 0.267 -28.386 1.00 98.44 284 TYR A CA 1
ATOM 2273 C C . TYR A 1 284 ? 4.987 0.314 -27.499 1.00 98.44 284 TYR A C 1
ATOM 2275 O O . TYR A 1 284 ? 3.865 0.417 -27.990 1.00 98.44 284 TYR A O 1
ATOM 2283 N N . LEU A 1 285 ? 5.181 0.298 -26.177 1.00 97.69 285 LEU A N 1
ATOM 2284 C CA . LEU A 1 285 ? 4.098 0.373 -25.205 1.00 97.69 285 LEU A CA 1
ATOM 2285 C C . LEU A 1 285 ? 3.374 1.724 -25.261 1.00 97.69 285 LEU A C 1
ATOM 2287 O O . LEU A 1 285 ? 2.153 1.758 -25.368 1.00 97.69 285 LEU A O 1
ATOM 2291 N N . MET A 1 286 ? 4.104 2.839 -25.187 1.00 97.12 286 MET A N 1
ATOM 2292 C CA . MET A 1 286 ? 3.503 4.176 -25.169 1.00 97.12 286 MET A CA 1
ATOM 2293 C C . MET A 1 286 ? 2.799 4.521 -26.483 1.00 97.12 286 MET A C 1
ATOM 2295 O O . MET A 1 286 ? 1.737 5.139 -26.442 1.00 97.12 286 MET A O 1
ATOM 2299 N N . ASP A 1 287 ? 3.358 4.105 -27.623 1.00 97.06 287 ASP A N 1
ATOM 2300 C CA . ASP A 1 287 ? 2.764 4.329 -28.945 1.00 97.06 287 ASP A CA 1
ATOM 2301 C C . ASP A 1 287 ? 1.509 3.460 -29.158 1.00 97.06 287 ASP A C 1
ATOM 2303 O O . ASP A 1 287 ? 0.586 3.874 -29.859 1.00 97.06 287 ASP A O 1
ATOM 2307 N N . GLY A 1 288 ? 1.440 2.281 -28.528 1.00 96.12 288 GLY A N 1
ATOM 2308 C CA . GLY A 1 288 ? 0.292 1.375 -28.621 1.00 96.12 288 GLY A CA 1
ATOM 2309 C C . GLY A 1 288 ? -0.840 1.633 -27.620 1.00 96.12 288 GLY A C 1
ATOM 2310 O O . GLY A 1 288 ? -1.925 1.074 -27.773 1.00 96.12 288 GLY A O 1
ATOM 2311 N N . LEU A 1 289 ? -0.630 2.458 -26.588 1.00 96.19 289 LEU A N 1
ATOM 2312 C CA . LEU A 1 289 ? -1.656 2.732 -25.579 1.00 96.19 289 LEU A CA 1
ATOM 2313 C C . LEU A 1 289 ? -2.734 3.712 -26.098 1.00 96.19 289 LEU A C 1
ATOM 2315 O O . LEU A 1 289 ? -2.409 4.827 -26.520 1.00 96.19 289 LEU A O 1
ATOM 2319 N N . PRO A 1 290 ? -4.038 3.370 -26.006 1.00 94.12 290 PRO A N 1
ATOM 2320 C CA . PRO A 1 290 ? -5.106 4.222 -26.518 1.00 94.12 290 PRO A CA 1
ATOM 2321 C C . PRO A 1 290 ? -5.227 5.498 -25.685 1.00 94.12 290 PRO A C 1
ATOM 2323 O O . PRO A 1 290 ? -5.261 5.454 -24.453 1.00 94.12 290 PRO A O 1
ATOM 2326 N N . GLY A 1 291 ? -5.284 6.653 -26.351 1.00 92.81 291 GLY A N 1
ATOM 2327 C CA . GLY A 1 291 ? -5.562 7.933 -25.700 1.00 92.81 291 GLY A CA 1
ATOM 2328 C C . GLY A 1 291 ? -4.626 8.255 -24.529 1.00 92.81 291 GLY A C 1
ATOM 2329 O O . GLY A 1 291 ? -5.113 8.677 -23.479 1.00 92.81 291 GLY A O 1
ATOM 2330 N N . LEU A 1 292 ? -3.314 8.025 -24.676 1.00 94.44 292 LEU A N 1
ATOM 2331 C CA . LEU A 1 292 ? -2.323 8.258 -23.621 1.00 94.44 292 LEU A CA 1
ATOM 2332 C C . LEU A 1 292 ? -2.331 9.719 -23.142 1.00 94.44 292 LEU A C 1
ATOM 2334 O O . LEU A 1 292 ? -1.877 10.641 -23.830 1.00 94.44 292 LEU A O 1
ATOM 2338 N N . LEU A 1 293 ? -2.847 9.925 -21.929 1.00 92.19 293 LEU A N 1
ATOM 2339 C CA . LEU A 1 293 ? -3.001 11.249 -21.323 1.00 92.19 293 LEU A CA 1
ATOM 2340 C C . LEU A 1 293 ? -1.837 11.636 -20.422 1.00 92.19 293 LEU A C 1
ATOM 2342 O O . LEU A 1 293 ? -1.560 12.824 -20.278 1.00 92.19 293 LEU A O 1
ATOM 2346 N N . GLY A 1 294 ? -1.163 10.663 -19.817 1.00 92.00 294 GLY A N 1
ATOM 2347 C CA . GLY A 1 294 ? -0.035 10.951 -18.946 1.00 92.00 294 GLY A CA 1
ATOM 2348 C C . GLY A 1 294 ? 0.813 9.730 -18.642 1.00 92.00 294 GLY A C 1
ATOM 2349 O O . GLY A 1 294 ? 0.320 8.606 -18.644 1.00 92.00 294 GLY A O 1
ATOM 2350 N N . ALA A 1 295 ? 2.084 9.954 -18.347 1.00 93.06 295 ALA A N 1
ATOM 2351 C CA . ALA A 1 295 ? 2.988 8.924 -17.881 1.00 93.06 295 ALA A CA 1
ATOM 2352 C C . ALA A 1 295 ? 3.871 9.441 -16.744 1.00 93.06 295 ALA A C 1
ATOM 2354 O O . ALA A 1 295 ? 4.210 10.620 -16.709 1.00 93.06 295 ALA A O 1
ATOM 2355 N N . ALA A 1 296 ? 4.239 8.560 -15.824 1.00 92.94 296 ALA A N 1
ATOM 2356 C CA . ALA A 1 296 ? 5.132 8.836 -14.712 1.00 92.94 296 ALA A CA 1
ATOM 2357 C C . ALA A 1 296 ? 6.294 7.846 -14.766 1.00 92.94 296 ALA A C 1
ATOM 2359 O O . ALA A 1 296 ? 6.078 6.636 -14.708 1.00 92.94 296 ALA A O 1
ATOM 2360 N N . PHE A 1 297 ? 7.507 8.365 -14.900 1.00 91.56 297 PHE A N 1
ATOM 2361 C CA . PHE A 1 297 ? 8.726 7.572 -15.000 1.00 91.56 297 PHE A CA 1
ATOM 2362 C C . PHE A 1 297 ? 9.589 7.823 -13.773 1.00 91.56 297 PHE A C 1
ATOM 2364 O O . PHE A 1 297 ? 9.775 8.982 -13.396 1.00 91.56 297 PHE A O 1
ATOM 2371 N N . ASP A 1 298 ? 10.142 6.764 -13.180 1.00 88.12 298 ASP A N 1
ATOM 2372 C CA . ASP A 1 298 ? 11.231 6.926 -12.221 1.00 88.12 298 ASP A CA 1
ATOM 2373 C C . ASP A 1 298 ? 12.437 7.577 -12.910 1.00 88.12 298 ASP A C 1
ATOM 2375 O O . ASP A 1 298 ? 13.016 7.047 -13.858 1.00 88.12 298 ASP A O 1
ATOM 2379 N N . ALA A 1 299 ? 12.794 8.759 -12.422 1.00 87.56 299 ALA A N 1
ATOM 2380 C CA . ALA A 1 299 ? 13.889 9.577 -12.902 1.00 87.56 299 ALA A CA 1
ATOM 2381 C C . ALA A 1 299 ? 15.105 9.523 -11.961 1.00 87.56 299 ALA A C 1
ATOM 2383 O O . ALA A 1 299 ? 15.944 10.424 -11.978 1.00 87.56 299 ALA A O 1
ATOM 2384 N N . ARG A 1 300 ? 15.215 8.495 -11.108 1.00 81.00 300 ARG A N 1
ATOM 2385 C CA . ARG A 1 300 ? 16.412 8.244 -10.297 1.00 81.00 300 ARG A CA 1
ATOM 2386 C C . ARG A 1 300 ? 17.403 7.321 -10.987 1.00 81.00 300 ARG A C 1
ATOM 2388 O O . ARG A 1 300 ? 17.049 6.431 -11.755 1.00 81.00 300 ARG A O 1
ATOM 2395 N N . GLY A 1 301 ? 18.680 7.521 -10.657 1.00 86.75 301 GLY A N 1
ATOM 2396 C CA . GLY A 1 301 ? 19.775 6.689 -11.149 1.00 86.75 301 GLY A CA 1
ATOM 2397 C C . GLY A 1 301 ? 19.735 6.552 -12.672 1.00 86.75 301 GLY A C 1
ATOM 2398 O O . GLY A 1 301 ? 19.659 7.544 -13.391 1.00 86.75 301 GLY A O 1
ATOM 2399 N N . ASN A 1 302 ? 19.738 5.309 -13.152 1.00 86.62 302 ASN A N 1
ATOM 2400 C CA . ASN A 1 302 ? 19.703 5.003 -14.582 1.00 86.62 302 ASN A CA 1
ATOM 2401 C C . ASN A 1 302 ? 18.348 5.313 -15.251 1.00 86.62 302 ASN A C 1
ATOM 2403 O O . ASN A 1 302 ? 18.306 5.469 -16.470 1.00 86.62 302 ASN A O 1
ATOM 2407 N N . GLY A 1 303 ? 17.258 5.421 -14.481 1.00 89.00 303 GLY A N 1
ATOM 2408 C CA . GLY A 1 303 ? 15.925 5.749 -14.997 1.00 89.00 303 GLY A CA 1
ATOM 2409 C C . GLY A 1 303 ? 15.807 7.186 -15.510 1.00 89.00 303 GLY A C 1
ATOM 2410 O O . GLY A 1 303 ? 15.043 7.441 -16.440 1.00 89.00 303 GLY A O 1
ATOM 2411 N N . ALA A 1 304 ? 16.640 8.102 -14.994 1.00 92.06 304 ALA A N 1
ATOM 2412 C CA . ALA A 1 304 ? 16.684 9.509 -15.405 1.00 92.06 304 ALA A CA 1
ATOM 2413 C C . ALA A 1 304 ? 16.825 9.679 -16.924 1.00 92.06 304 ALA A C 1
ATOM 2415 O O . ALA A 1 304 ? 16.114 10.478 -17.528 1.00 92.06 304 ALA A O 1
ATOM 2416 N N . TYR A 1 305 ? 17.695 8.875 -17.545 1.00 94.62 305 TYR A N 1
ATOM 2417 C CA . TYR A 1 305 ? 17.916 8.907 -18.989 1.00 94.62 305 TYR A CA 1
ATOM 2418 C C . TYR A 1 305 ? 16.623 8.615 -19.759 1.00 94.62 305 TYR A C 1
ATOM 2420 O O . TYR A 1 305 ? 16.212 9.391 -20.618 1.00 94.62 305 TYR A O 1
ATOM 2428 N N . LEU A 1 306 ? 15.941 7.518 -19.425 1.00 95.12 306 LEU A N 1
ATOM 2429 C CA . LEU A 1 306 ? 14.726 7.119 -20.132 1.00 95.12 306 LEU A CA 1
ATOM 2430 C C . LEU A 1 306 ? 13.564 8.087 -19.859 1.00 95.12 306 LEU A C 1
ATOM 2432 O O . LEU A 1 306 ? 12.801 8.396 -20.772 1.00 95.12 306 LEU A O 1
ATOM 2436 N N . ALA A 1 307 ? 13.454 8.598 -18.629 1.00 93.81 307 ALA A N 1
ATOM 2437 C CA . ALA A 1 307 ? 12.446 9.582 -18.246 1.00 93.81 307 ALA A CA 1
ATOM 2438 C C . ALA A 1 307 ? 12.597 10.901 -19.030 1.00 93.81 307 ALA A C 1
ATOM 2440 O O . ALA A 1 307 ? 11.603 11.455 -19.511 1.00 93.81 307 ALA A O 1
ATOM 2441 N N . GLU A 1 308 ? 13.832 11.379 -19.210 1.00 96.12 308 GLU A N 1
ATOM 2442 C CA . GLU A 1 308 ? 14.129 12.586 -19.983 1.00 96.12 308 GLU A CA 1
ATOM 2443 C C . GLU A 1 308 ? 13.766 12.406 -21.463 1.00 96.12 308 GLU A C 1
ATOM 2445 O O . GLU A 1 308 ? 13.041 13.230 -22.026 1.00 96.12 308 GLU A O 1
ATOM 2450 N N . TYR A 1 309 ? 14.194 11.302 -22.083 1.00 96.69 309 TYR A N 1
ATOM 2451 C CA . TYR A 1 309 ? 13.878 11.015 -23.486 1.00 96.69 309 TYR A CA 1
ATOM 2452 C C . TYR A 1 309 ? 12.377 10.816 -23.707 1.00 96.69 309 TYR A C 1
ATOM 2454 O O . TYR A 1 309 ? 11.829 11.292 -24.703 1.00 96.69 309 TYR A O 1
ATOM 2462 N N . ALA A 1 310 ? 11.677 10.173 -22.767 1.00 96.19 310 ALA A N 1
ATOM 2463 C CA . ALA A 1 310 ? 10.228 10.030 -22.835 1.00 96.19 310 ALA A CA 1
ATOM 2464 C C . ALA A 1 310 ? 9.544 11.404 -22.784 1.00 96.19 310 ALA A C 1
ATOM 2466 O O . ALA A 1 310 ? 8.645 11.682 -23.578 1.00 96.19 310 ALA A O 1
ATOM 2467 N N . MET A 1 311 ? 10.006 12.308 -21.917 1.00 96.38 311 MET A N 1
ATOM 2468 C CA . MET A 1 311 ? 9.513 13.685 -21.870 1.00 96.38 311 MET A CA 1
ATOM 2469 C C . MET A 1 311 ? 9.790 14.454 -23.166 1.00 96.38 311 MET A C 1
ATOM 2471 O O . MET A 1 311 ? 8.900 15.149 -23.657 1.00 96.38 311 MET A O 1
ATOM 2475 N N . GLN A 1 312 ? 10.983 14.318 -23.744 1.00 96.81 312 GLN A N 1
ATOM 2476 C CA . GLN A 1 312 ? 11.331 14.955 -25.017 1.00 96.81 312 GLN A CA 1
ATOM 2477 C C . GLN A 1 312 ? 10.466 14.428 -26.173 1.00 96.81 312 GLN A C 1
ATOM 2479 O O . GLN A 1 312 ? 9.986 15.216 -26.985 1.00 96.81 312 GLN A O 1
ATOM 2484 N N . ARG A 1 313 ? 10.217 13.113 -26.224 1.00 96.94 313 ARG A N 1
ATOM 2485 C CA . ARG A 1 313 ? 9.448 12.456 -27.293 1.00 96.94 313 ARG A CA 1
ATOM 2486 C C . ARG A 1 313 ? 7.939 12.689 -27.186 1.00 96.94 313 ARG A C 1
ATOM 2488 O O . ARG A 1 313 ? 7.297 12.967 -28.194 1.00 96.94 313 ARG A O 1
ATOM 2495 N N . TYR A 1 314 ? 7.362 12.579 -25.988 1.00 94.88 314 TYR A N 1
ATOM 2496 C CA . TYR A 1 314 ? 5.904 12.613 -25.778 1.00 94.88 314 TYR A CA 1
ATOM 2497 C C . TYR A 1 314 ? 5.381 13.930 -25.195 1.00 94.88 314 TYR A C 1
ATOM 2499 O O . TYR A 1 314 ? 4.161 14.112 -25.103 1.00 94.88 314 TYR A O 1
ATOM 2507 N N . GLY A 1 315 ? 6.275 14.849 -24.832 1.00 93.25 315 GLY A N 1
ATOM 2508 C CA . GLY A 1 315 ? 5.969 16.185 -24.335 1.00 93.25 315 GLY A CA 1
ATOM 2509 C C . GLY A 1 315 ? 5.961 16.292 -22.808 1.00 93.25 315 GLY A C 1
ATOM 2510 O O . GLY A 1 315 ? 5.459 15.422 -22.091 1.00 93.25 315 GLY A O 1
ATOM 2511 N N . SER A 1 316 ? 6.446 17.432 -22.310 1.00 90.00 316 SER A N 1
ATOM 2512 C CA . SER A 1 316 ? 6.544 17.750 -20.876 1.00 90.00 316 SER A CA 1
ATOM 2513 C C . SER A 1 316 ? 5.200 17.857 -20.153 1.00 90.00 316 SER A C 1
ATOM 2515 O O . SER A 1 316 ? 5.136 17.660 -18.945 1.00 90.00 316 SER A O 1
ATOM 2517 N N . GLY A 1 317 ? 4.107 18.121 -20.876 1.00 83.88 317 GLY A N 1
ATOM 2518 C CA . GLY A 1 317 ? 2.751 18.087 -20.317 1.00 83.88 317 GLY A CA 1
ATOM 2519 C C . GLY A 1 317 ? 2.192 16.674 -20.115 1.00 83.88 317 GLY A C 1
ATOM 2520 O O . GLY A 1 317 ? 1.203 16.515 -19.404 1.00 83.88 317 GLY A O 1
ATOM 2521 N N . ARG A 1 318 ? 2.804 15.656 -20.738 1.00 89.31 318 ARG A N 1
ATOM 2522 C CA . ARG A 1 318 ? 2.343 14.262 -20.705 1.00 89.31 318 ARG A CA 1
ATOM 2523 C C . ARG A 1 318 ? 3.235 13.388 -19.828 1.00 89.31 318 ARG A C 1
ATOM 2525 O O . ARG A 1 318 ? 2.711 12.549 -19.108 1.00 89.31 318 ARG A O 1
ATOM 2532 N N . VAL A 1 319 ? 4.554 13.569 -19.859 1.00 92.50 319 VAL A N 1
ATOM 2533 C CA . VAL A 1 319 ? 5.489 12.729 -19.094 1.00 92.50 319 VAL A CA 1
ATOM 2534 C C . VAL A 1 319 ? 6.024 13.477 -17.881 1.00 92.50 319 VAL A C 1
ATOM 2536 O O . VAL A 1 319 ? 6.664 14.518 -18.007 1.00 92.50 319 VAL A O 1
ATOM 2539 N N . GLN A 1 320 ? 5.792 12.907 -16.704 1.00 90.06 320 GLN A N 1
ATOM 2540 C CA . GLN A 1 320 ? 6.346 13.359 -15.438 1.00 90.06 320 GLN A CA 1
ATOM 2541 C C . GLN A 1 320 ? 7.585 12.542 -15.084 1.00 90.06 320 GLN A C 1
ATOM 2543 O O . GLN A 1 320 ? 7.544 11.313 -15.023 1.00 90.06 320 GLN A O 1
ATOM 2548 N N . GLN A 1 321 ? 8.675 13.250 -14.811 1.00 89.44 321 GLN A N 1
ATOM 2549 C CA . GLN A 1 321 ? 9.922 12.680 -14.318 1.00 89.44 321 GLN A CA 1
ATOM 2550 C C . GLN A 1 321 ? 9.872 12.673 -12.785 1.00 89.44 321 GLN A C 1
ATOM 2552 O O . GLN A 1 321 ? 10.003 13.717 -12.146 1.00 89.44 321 GLN A O 1
ATOM 2557 N N . VAL A 1 322 ? 9.595 11.515 -12.190 1.00 83.56 322 VAL A N 1
ATOM 2558 C CA . VAL A 1 322 ? 9.364 11.373 -10.749 1.00 83.56 322 VAL A CA 1
ATOM 2559 C C . VAL A 1 322 ? 10.676 11.044 -10.052 1.00 83.56 322 VAL A C 1
ATOM 2561 O O . VAL A 1 322 ? 11.368 10.109 -10.429 1.00 83.56 322 VAL A O 1
ATOM 2564 N N . MET A 1 323 ? 11.009 11.780 -8.994 1.00 80.31 323 MET A N 1
ATOM 2565 C CA . MET A 1 323 ? 12.173 11.496 -8.151 1.00 80.31 323 MET A CA 1
ATOM 2566 C C . MET A 1 323 ? 11.700 11.073 -6.753 1.00 80.31 323 MET A C 1
ATOM 2568 O O . MET A 1 323 ? 11.613 11.922 -5.861 1.00 80.31 323 MET A O 1
ATOM 2572 N N . PRO A 1 324 ? 11.366 9.788 -6.530 1.00 66.75 324 PRO A N 1
ATOM 2573 C CA . PRO A 1 324 ? 10.698 9.345 -5.306 1.00 66.75 324 PRO A CA 1
ATOM 2574 C C . PRO A 1 324 ? 11.626 9.423 -4.083 1.00 66.75 324 PRO A C 1
ATOM 2576 O O . PRO A 1 324 ? 12.363 8.493 -3.775 1.00 66.75 324 PRO A O 1
ATOM 2579 N N . THR A 1 325 ? 11.613 10.552 -3.372 1.00 67.56 325 THR A N 1
ATOM 2580 C CA . THR A 1 325 ? 12.316 10.770 -2.093 1.00 67.56 325 THR A CA 1
ATOM 2581 C C . THR A 1 325 ? 11.422 10.437 -0.900 1.00 67.56 325 THR A C 1
ATOM 2583 O O . THR A 1 325 ? 10.205 10.362 -1.026 1.00 67.56 325 THR A O 1
ATOM 2586 N N . GLU A 1 326 ? 11.998 10.291 0.297 1.00 57.53 326 GLU A N 1
ATOM 2587 C CA . GLU A 1 326 ? 11.192 10.162 1.520 1.00 57.53 326 GLU A CA 1
ATOM 2588 C C . GLU A 1 326 ? 10.265 11.378 1.724 1.00 57.53 326 GLU A C 1
ATOM 2590 O O . GLU A 1 326 ? 9.125 11.226 2.157 1.00 57.53 326 GLU A O 1
ATOM 2595 N N . GLY A 1 327 ? 10.719 12.575 1.332 1.00 53.53 327 GLY A N 1
ATOM 2596 C CA . GLY A 1 327 ? 9.895 13.785 1.297 1.00 53.53 327 GLY A CA 1
ATOM 2597 C C . GLY A 1 327 ? 8.724 13.688 0.316 1.00 53.53 327 GLY A C 1
ATOM 2598 O O . GLY A 1 327 ? 7.613 14.064 0.672 1.00 53.53 327 GLY A O 1
ATOM 2599 N N . TRP A 1 328 ? 8.935 13.095 -0.864 1.00 59.09 328 TRP A N 1
ATOM 2600 C CA . TRP A 1 328 ? 7.897 12.901 -1.884 1.00 59.09 328 TRP A CA 1
ATOM 2601 C C . TRP A 1 328 ? 6.715 12.062 -1.368 1.00 59.09 328 TRP A C 1
ATOM 2603 O O . TRP A 1 328 ? 5.557 12.408 -1.588 1.00 59.09 328 TRP A O 1
ATOM 2613 N N . TYR A 1 329 ? 6.979 11.007 -0.588 1.00 55.47 329 TYR A N 1
ATOM 2614 C CA . TYR A 1 329 ? 5.920 10.186 0.024 1.00 55.47 329 TYR A CA 1
ATOM 2615 C C . TYR A 1 329 ? 5.113 10.913 1.111 1.00 55.47 329 TYR A C 1
ATOM 2617 O O . TYR A 1 329 ? 4.022 10.460 1.471 1.00 55.47 329 TYR A O 1
ATOM 2625 N N . ARG A 1 330 ? 5.638 12.023 1.644 1.00 51.62 330 ARG A N 1
ATOM 2626 C CA . ARG A 1 330 ? 4.978 12.870 2.648 1.00 51.62 330 ARG A CA 1
ATOM 2627 C C . ARG A 1 330 ? 4.172 14.007 2.014 1.00 51.62 330 ARG A C 1
ATOM 2629 O O . ARG A 1 330 ? 3.426 14.682 2.722 1.00 51.62 330 ARG A O 1
ATOM 2636 N N . GLU A 1 331 ? 4.289 14.221 0.704 1.00 50.09 331 GLU A N 1
ATOM 2637 C CA . GLU A 1 331 ? 3.526 15.250 0.004 1.00 50.09 331 GLU A CA 1
ATOM 2638 C C . GLU A 1 331 ? 2.034 14.878 -0.124 1.00 50.09 331 GLU A C 1
ATOM 2640 O O . GLU A 1 331 ? 1.678 13.696 -0.238 1.00 50.09 331 GLU A O 1
ATOM 2645 N N . PRO A 1 332 ? 1.125 15.875 -0.180 1.00 42.06 332 PRO A N 1
ATOM 2646 C CA . PRO A 1 332 ? -0.317 15.646 -0.314 1.00 42.06 332 PRO A CA 1
ATOM 2647 C C . PRO A 1 332 ? -0.708 14.767 -1.513 1.00 42.06 332 PRO A C 1
ATOM 2649 O O . PRO A 1 332 ? -1.726 14.076 -1.466 1.00 42.06 332 PRO A O 1
ATOM 2652 N N . LEU A 1 333 ? 0.099 14.763 -2.580 1.00 41.41 333 LEU A N 1
ATOM 2653 C CA . LEU A 1 333 ? -0.136 13.968 -3.786 1.00 41.41 333 LEU A CA 1
ATOM 2654 C C . LEU A 1 333 ? 0.006 12.456 -3.521 1.00 41.41 333 LEU A C 1
ATOM 2656 O O . LEU A 1 333 ? -0.857 11.677 -3.934 1.00 41.41 333 LEU A O 1
ATOM 2660 N N . ALA A 1 334 ? 1.032 12.048 -2.766 1.00 49.03 334 ALA A N 1
ATOM 2661 C CA . ALA A 1 334 ? 1.233 10.664 -2.336 1.00 49.03 334 ALA A CA 1
ATOM 2662 C C . ALA A 1 334 ? 0.163 10.233 -1.314 1.00 49.03 334 ALA A C 1
ATOM 2664 O O . ALA A 1 334 ? -0.382 9.129 -1.384 1.00 49.03 334 ALA A O 1
ATOM 2665 N N . ILE A 1 335 ? -0.245 11.140 -0.424 1.00 47.00 335 ILE A N 1
ATOM 2666 C CA . ILE A 1 335 ? -1.349 10.907 0.523 1.00 47.00 335 ILE A CA 1
ATOM 2667 C C . ILE A 1 335 ? -2.694 10.729 -0.213 1.00 47.00 335 ILE A C 1
ATOM 2669 O O . ILE A 1 335 ? -3.517 9.898 0.176 1.00 47.00 335 ILE A O 1
ATOM 2673 N N . CYS A 1 336 ? -2.914 11.447 -1.318 1.00 38.12 336 CYS A N 1
ATOM 2674 C CA . CYS A 1 336 ? -4.105 11.313 -2.162 1.00 38.12 336 CYS A CA 1
ATOM 2675 C C . CYS A 1 336 ? -4.160 9.964 -2.909 1.00 38.12 336 CYS A C 1
ATOM 2677 O O . CYS A 1 336 ? -5.239 9.409 -3.127 1.00 38.12 336 CYS A O 1
ATOM 2679 N N . LEU A 1 337 ? -3.009 9.382 -3.259 1.00 48.56 337 LEU A N 1
ATOM 2680 C CA . LEU A 1 337 ? -2.934 8.005 -3.765 1.00 48.56 337 LEU A CA 1
ATOM 2681 C C . LEU A 1 337 ? -3.401 7.002 -2.701 1.00 48.56 337 LEU A C 1
ATOM 2683 O O . LEU A 1 337 ? -4.251 6.156 -2.990 1.00 48.56 337 LEU A O 1
ATOM 2687 N N . ARG A 1 338 ? -2.940 7.159 -1.453 1.00 44.69 338 ARG A N 1
ATOM 2688 C CA . ARG A 1 338 ? -3.399 6.346 -0.315 1.00 44.69 338 ARG A CA 1
ATOM 2689 C C . ARG A 1 338 ? -4.910 6.483 -0.093 1.00 44.69 338 ARG A C 1
ATOM 2691 O O . ARG A 1 338 ? -5.596 5.475 0.061 1.00 44.69 338 ARG A O 1
ATOM 2698 N N . SER A 1 339 ? -5.465 7.696 -0.137 1.00 37.41 339 SER A N 1
ATOM 2699 C CA . SER A 1 339 ? -6.909 7.900 0.056 1.00 37.41 339 SER A CA 1
ATOM 2700 C C . SER A 1 339 ? -7.748 7.262 -1.063 1.00 37.41 339 SER A C 1
ATOM 2702 O O . SER A 1 339 ? -8.733 6.584 -0.774 1.00 37.41 339 SER A O 1
ATOM 2704 N N . LYS A 1 340 ? -7.333 7.356 -2.333 1.00 45.03 340 LYS A N 1
ATOM 2705 C CA . LYS A 1 340 ? -8.034 6.717 -3.469 1.00 45.03 340 LYS A CA 1
ATOM 2706 C C . LYS A 1 340 ? -8.072 5.186 -3.381 1.00 45.03 340 LYS A C 1
ATOM 2708 O O . LYS A 1 340 ? -9.066 4.579 -3.796 1.00 45.03 340 LYS A O 1
ATOM 2713 N N . LEU A 1 341 ? -7.034 4.582 -2.795 1.00 46.53 341 LEU A N 1
ATOM 2714 C CA . LEU A 1 341 ? -6.956 3.155 -2.466 1.00 46.53 341 LEU A CA 1
ATOM 2715 C C . LEU A 1 341 ? -7.921 2.754 -1.344 1.00 46.53 341 LEU A C 1
ATOM 2717 O O . LEU A 1 341 ? -8.453 1.646 -1.379 1.00 46.53 341 LEU A O 1
ATOM 2721 N N . HIS A 1 342 ? -8.217 3.636 -0.390 1.00 36.88 342 HIS A N 1
ATOM 2722 C CA . HIS A 1 342 ? -9.264 3.394 0.609 1.00 36.88 342 HIS A CA 1
ATOM 2723 C C . HIS A 1 342 ? -10.676 3.459 -0.009 1.00 36.88 342 HIS A C 1
ATOM 2725 O O . HIS A 1 342 ? -11.521 2.624 0.305 1.00 36.88 342 HIS A O 1
ATOM 2731 N N . TRP A 1 343 ? -10.908 4.348 -0.982 1.00 28.69 343 TRP A N 1
ATOM 2732 C CA . TRP A 1 343 ? -12.222 4.578 -1.612 1.00 28.69 343 TRP A CA 1
ATOM 2733 C C . TRP A 1 343 ? -12.581 3.658 -2.801 1.00 28.69 343 TRP A C 1
ATOM 2735 O O . TRP A 1 343 ? -13.526 3.934 -3.529 1.00 28.69 343 TRP A O 1
ATOM 2745 N N . LYS A 1 344 ? -11.866 2.542 -3.021 1.00 45.84 344 LYS A N 1
ATOM 2746 C CA . LYS A 1 344 ? -12.120 1.558 -4.110 1.00 45.84 344 LYS A CA 1
ATOM 2747 C C . LYS A 1 344 ? -12.036 2.098 -5.551 1.00 45.84 344 LYS A C 1
ATOM 2749 O O . LYS A 1 344 ? -12.402 1.389 -6.480 1.00 45.84 344 LYS A O 1
ATOM 2754 N N . THR A 1 345 ? -11.506 3.303 -5.758 1.00 35.25 345 THR A N 1
ATOM 2755 C CA . THR A 1 345 ? -11.418 3.942 -7.092 1.00 35.25 345 THR A CA 1
ATOM 2756 C C . THR A 1 345 ? -10.130 3.639 -7.869 1.00 35.25 345 THR A C 1
ATOM 2758 O O . THR A 1 345 ? -9.993 4.049 -9.023 1.00 35.25 345 THR A O 1
ATOM 2761 N N . ALA A 1 346 ? -9.181 2.928 -7.255 1.00 39.97 346 ALA A N 1
ATOM 2762 C CA . ALA A 1 346 ? -7.918 2.534 -7.871 1.00 39.97 346 ALA A CA 1
ATOM 2763 C C . ALA A 1 346 ? -7.498 1.128 -7.414 1.00 39.97 346 ALA A C 1
ATOM 2765 O O . ALA A 1 346 ? -7.533 0.823 -6.220 1.00 39.97 346 ALA A O 1
ATOM 2766 N N . THR A 1 347 ? -7.087 0.288 -8.362 1.00 37.25 347 THR A N 1
ATOM 2767 C CA . THR A 1 347 ? -6.324 -0.945 -8.118 1.00 37.25 347 THR A CA 1
ATOM 2768 C C . THR A 1 347 ? -4.837 -0.610 -8.155 1.00 37.25 347 THR A C 1
ATOM 2770 O O . THR A 1 347 ? -4.398 0.040 -9.104 1.00 37.25 347 THR A O 1
ATOM 2773 N N . TRP A 1 348 ? -4.062 -1.024 -7.149 1.00 39.91 348 TRP A N 1
ATOM 2774 C CA . TRP A 1 348 ? -2.611 -0.842 -7.173 1.00 39.91 348 TRP A CA 1
ATOM 2775 C C . TRP A 1 348 ? -1.862 -2.066 -6.658 1.00 39.91 348 TRP A C 1
ATOM 2777 O O . TRP A 1 348 ? -2.301 -2.716 -5.708 1.00 39.91 348 TRP A O 1
ATOM 2787 N N . TRP A 1 349 ? -0.715 -2.314 -7.291 1.00 32.88 349 TRP A N 1
ATOM 2788 C CA . TRP A 1 349 ? 0.318 -3.262 -6.897 1.00 32.88 349 TRP A CA 1
ATOM 2789 C C . TRP A 1 349 ? 1.669 -2.547 -6.994 1.00 32.88 349 TRP A C 1
ATOM 2791 O O . TRP A 1 349 ? 2.074 -2.139 -8.073 1.00 32.88 349 TRP A O 1
ATOM 2801 N N . THR A 1 350 ? 2.332 -2.348 -5.859 1.00 28.86 350 THR A N 1
ATOM 2802 C CA . THR A 1 350 ? 3.776 -2.558 -5.644 1.00 28.86 350 THR A CA 1
ATOM 2803 C C . THR A 1 350 ? 4.104 -2.220 -4.186 1.00 28.86 350 THR A C 1
ATOM 2805 O O . THR A 1 350 ? 3.646 -1.220 -3.650 1.00 28.86 350 THR A O 1
ATOM 2808 N N . TYR A 1 351 ? 4.809 -3.140 -3.516 1.00 29.70 351 TYR A N 1
ATOM 2809 C CA . TYR A 1 351 ? 5.967 -2.903 -2.628 1.00 29.70 351 TYR A CA 1
ATOM 2810 C C . TYR A 1 351 ? 6.338 -4.172 -1.821 1.00 29.70 351 TYR A C 1
ATOM 2812 O O . TYR A 1 351 ? 7.460 -4.296 -1.347 1.00 29.70 351 TYR A O 1
ATOM 2820 N N . GLN A 1 352 ? 5.463 -5.182 -1.699 1.00 25.38 352 GLN A N 1
ATOM 2821 C CA . GLN A 1 352 ? 5.728 -6.328 -0.802 1.00 25.38 352 GLN A CA 1
ATOM 2822 C C . GLN A 1 352 ? 6.414 -7.568 -1.409 1.00 25.38 352 GLN A C 1
ATOM 2824 O O . GLN A 1 352 ? 6.720 -8.492 -0.660 1.00 25.38 352 GLN A O 1
ATOM 2829 N N . ARG A 1 353 ? 6.749 -7.607 -2.709 1.00 25.53 353 ARG A N 1
ATOM 2830 C CA . ARG A 1 353 ? 7.565 -8.709 -3.279 1.00 25.53 353 ARG A CA 1
ATOM 2831 C C . ARG A 1 353 ? 9.065 -8.420 -3.410 1.00 25.53 353 ARG A C 1
ATOM 2833 O O . ARG A 1 353 ? 9.804 -9.311 -3.810 1.00 25.53 353 ARG A O 1
ATOM 2840 N N . MET A 1 354 ? 9.530 -7.233 -3.014 1.00 29.16 354 MET A N 1
ATOM 2841 C CA . MET A 1 354 ? 10.946 -6.840 -3.109 1.00 29.16 354 MET A CA 1
ATOM 2842 C C . MET A 1 354 ? 11.791 -7.123 -1.851 1.00 29.16 354 MET A C 1
ATOM 2844 O O . MET A 1 354 ? 12.993 -6.894 -1.883 1.00 29.16 354 MET A O 1
ATOM 2848 N N . LYS A 1 355 ? 11.226 -7.657 -0.753 1.00 24.03 355 LYS A N 1
ATOM 2849 C CA . LYS A 1 355 ? 12.007 -7.964 0.471 1.00 24.03 355 LYS A CA 1
ATOM 2850 C C . LYS A 1 355 ? 12.028 -9.424 0.931 1.00 24.03 355 LYS A C 1
ATOM 2852 O O . LYS A 1 355 ? 12.832 -9.758 1.792 1.00 24.03 355 LYS A O 1
ATOM 2857 N N . THR A 1 356 ? 11.222 -10.321 0.368 1.00 24.28 356 THR A N 1
ATOM 2858 C CA . THR A 1 356 ? 11.097 -11.698 0.884 1.00 24.28 356 THR A CA 1
ATOM 2859 C C . THR A 1 356 ? 11.232 -12.746 -0.215 1.00 24.28 356 THR A C 1
ATOM 2861 O O . THR A 1 356 ? 10.263 -13.385 -0.615 1.00 24.28 356 THR A O 1
ATOM 2864 N N . HIS A 1 357 ? 12.467 -12.944 -0.684 1.00 23.38 357 HIS A N 1
ATOM 2865 C CA . HIS A 1 357 ? 12.928 -14.228 -1.237 1.00 23.38 357 HIS A CA 1
ATOM 2866 C C . HIS A 1 357 ? 14.450 -14.414 -1.091 1.00 23.38 357 HIS A C 1
ATOM 2868 O O . HIS A 1 357 ? 15.127 -14.871 -2.000 1.00 23.38 357 HIS A O 1
ATOM 2874 N N . TRP A 1 358 ? 14.989 -14.052 0.076 1.00 23.73 358 TRP A N 1
ATOM 2875 C CA . TRP A 1 358 ? 16.362 -14.380 0.485 1.00 23.73 358 TRP A CA 1
ATOM 2876 C C . TRP A 1 358 ? 16.413 -14.723 1.977 1.00 23.73 358 TRP A C 1
ATOM 2878 O O . TRP A 1 358 ? 17.168 -14.125 2.727 1.00 23.73 358 TRP A O 1
ATOM 2888 N N . MET A 1 359 ? 15.571 -15.657 2.430 1.00 21.83 359 MET A N 1
ATOM 2889 C CA . MET A 1 359 ? 15.668 -16.253 3.775 1.00 21.83 359 MET A CA 1
ATOM 2890 C C . MET A 1 359 ? 15.062 -17.668 3.820 1.00 21.83 359 MET A C 1
ATOM 2892 O O . MET A 1 359 ? 14.382 -18.035 4.764 1.00 21.83 359 MET A O 1
ATOM 2896 N N . THR A 1 360 ? 15.306 -18.493 2.800 1.00 23.94 360 THR A N 1
ATOM 2897 C CA . THR A 1 360 ? 15.097 -19.953 2.883 1.00 23.94 360 THR A CA 1
ATOM 2898 C C . THR A 1 360 ? 16.079 -20.667 1.961 1.00 23.94 360 THR A C 1
ATOM 2900 O O . THR A 1 360 ? 15.689 -21.207 0.937 1.00 23.94 360 THR A O 1
ATOM 2903 N N . CYS A 1 361 ? 17.363 -20.615 2.302 1.00 22.41 361 CYS A N 1
ATOM 2904 C CA . CYS A 1 361 ? 18.347 -21.650 1.980 1.00 22.41 361 CYS A CA 1
ATOM 2905 C C . CYS A 1 361 ? 19.527 -21.433 2.929 1.00 22.41 361 CYS A C 1
ATOM 2907 O O . CYS A 1 361 ? 20.316 -20.505 2.763 1.00 22.41 361 CYS A O 1
ATOM 2909 N N . GLY A 1 362 ? 19.569 -22.247 3.985 1.00 21.03 362 GLY A N 1
ATOM 2910 C CA . GLY A 1 362 ? 20.709 -22.345 4.888 1.00 21.03 362 GLY A CA 1
ATOM 2911 C C . GLY A 1 362 ? 21.974 -22.844 4.175 1.00 21.03 362 GLY A C 1
ATOM 2912 O O . GLY A 1 362 ? 21.934 -23.221 3.003 1.00 21.03 362 GLY A O 1
ATOM 2913 N N . PRO A 1 363 ? 23.107 -22.828 4.887 1.00 24.78 363 PRO A N 1
ATOM 2914 C CA . PRO A 1 363 ? 24.439 -22.833 4.307 1.00 24.78 363 PRO A CA 1
ATOM 2915 C C . PRO A 1 363 ? 24.800 -24.213 3.756 1.00 24.78 363 PRO A C 1
ATOM 2917 O O . PRO A 1 363 ? 24.677 -25.212 4.463 1.00 24.78 363 PRO A O 1
ATOM 2920 N N . PHE A 1 364 ? 25.350 -24.265 2.543 1.00 22.16 364 PHE A N 1
ATOM 2921 C CA . PHE A 1 364 ? 26.170 -25.393 2.113 1.00 22.16 364 PHE A CA 1
ATOM 2922 C C . PHE A 1 364 ? 27.499 -24.903 1.527 1.00 22.16 364 PHE A C 1
ATOM 2924 O O . PHE A 1 364 ? 27.539 -24.166 0.548 1.00 22.16 364 PHE A O 1
ATOM 2931 N N . ARG A 1 365 ? 28.555 -25.334 2.232 1.00 21.62 365 ARG A N 1
ATOM 2932 C CA . ARG A 1 365 ? 29.989 -25.448 1.899 1.00 21.62 365 ARG A CA 1
ATOM 2933 C C . ARG A 1 365 ? 30.207 -25.718 0.396 1.00 21.62 365 ARG A C 1
ATOM 2935 O O . ARG A 1 365 ? 29.441 -26.490 -0.171 1.00 21.62 365 ARG A O 1
ATOM 2942 N N . TRP A 1 366 ? 31.217 -25.188 -0.287 1.00 30.61 366 TRP A N 1
ATOM 2943 C CA . TRP A 1 366 ? 32.634 -25.004 0.052 1.00 30.61 366 TRP A CA 1
ATOM 2944 C C . TRP A 1 366 ? 33.210 -23.743 -0.585 1.00 30.61 366 TRP A C 1
ATOM 2946 O O . TRP A 1 366 ? 32.711 -23.374 -1.671 1.00 30.61 366 TRP A O 1
#

pLDDT: mean 78.73, std 21.09, range [21.03, 98.5]

Radius of gyration: 29.93 Å; chains: 1; bounding box: 62×50×86 Å

Foldseek 3Di:
DVVVVVVVQWDDFDFDFDDDPDDDDTFGKTKIARVVVRDMDIDGDQDLVVLAPDEAEAEAEQLQPDPPSVSNCVSVVVRVVVVHHYHYYHFAAACPTVVNVVVVCCVVVVDDDDDDDAAQVNCLVVCVVVVVCVVVVHDDDPVVSVVVVVVVLPVQPPDPQSSCRHGVSDHDYDPDDPDDPVLQVVQDDPPAAEAEDADDPCNVVDDPVVLLVVLVVVCVVPVVVLLVPDDQPWAKEKEWDDDAPPAWIKIFIWTQDPVRAIDGNHMYTYHNRDPVSVLVNVCSVQVSHHNQQAYEWACPDPRVVSQVVCCVVVHVRHGHHDDDDPVNCVDVVVVVVVVCSVVNRYRDDDDPPSPPDPDPDDDDDD

Secondary structure (DSSP, 8-state):
-HHHHHTTTS---EEE----SSSS----EEEEEETTTTEEEE---S-GGGGTT--SEEEE-SGGG-TTHHHHHHHHHGGGGGT-EEEE------SSSHHHHHHHHHHTTSS--------HHHHHHTTHHHHHHHHHTPPP-HHHHHHHHHHHHHHT-S-HHHHHHHTS--PPPPTT-SS-HHHHHTT--TTS-E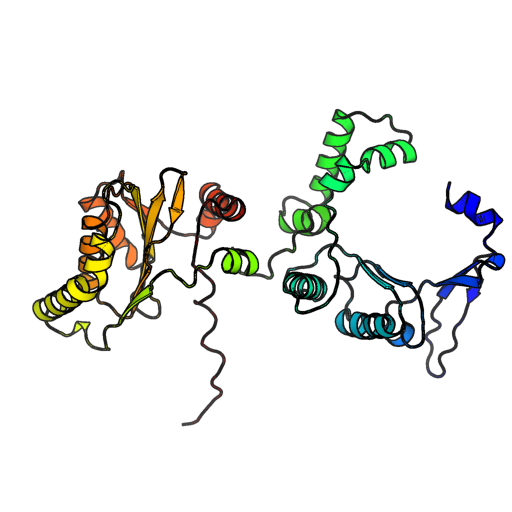EEEEPPTTGGGS-HHHHHHHHHHHIIIIIHHHHHTS-TT-EEEEEEE--SSSSPEEEEEEEE-TTS-EE-S-EEEEES--HHHHHHHHHHHHHHSTTEEEEEEE-STTHHHHHHHHHHHH-TTTEEEE---HHHHHSHHHHHHHHHHHTTSB----STTSSSSSSS------

InterPro domains:
  IPR027417 P-loop containing nucleoside triphosphate hydrolase [G3DSA:3.40.50.300] (2-113)

Organism: Escherichia coli (NCBI:txid562)

Sequence (366 aa):
MWARAFNYAASEIEEGFWEEDDDDKHIKTYTIKFPDSGFRIVALSSRPSNLRGRQGIIVIDEAAFHEQLDELLKAALAMLIWGGKVRVISTHDGDDNPFNTLIGDIRAGRQGGSIHRITFREAVSEGLFRRVCLRTGKEWSEASEQAWMASVYKFYGAGASAQTEELDCIPANGGGAWLSRALIESRMSADTPVLRLTCKEGYELLSDEVRFRETQDWLDEYLKPLLEALPTDARSFLGRDFGRSGDLSVDYPLLQEKNLVRRVPFVLELRNVPFRQQEQITWYLMDGLPGLLGAAFDARGNGAYLAEYAMQRYGSGRVQQVMPTEGWYREPLAICLRSKLHWKTATWWTYQRMKTHWMTCGPFRW